Protein 5ZWF (pdb70)

GO terms:
  GO:0004879 nuclear receptor activity (F, IDA)
  GO:0005499 vitamin D binding (F, IDA)
  GO:0048471 perinuclear region of cytoplasm (C, IDA)
  GO:0000791 euchromatin (C, IDA)
  GO:0000792 heterochromatin (C, IDA)
  GO:0001651 dense fibrillar component (C, IDA)
  GO:0005901 caveola (C, IDA)
  GO:0016363 nuclear matrix (C, IDA)
  GO:0030315 T-tubule (C, IDA)
  GO:0043565 sequence-specific DNA binding (F, IDA)
  GO:1904044 response to aldosterone (P, IEP)
  GO:1904646 cellular response to amyloid-beta (P, IEP)
  GO:0032355 response to estradiol (P, IEP)
  GO:0051592 response to calcium ion (P, IEP)
  GO:0051924 regulation of calcium ion transport (P, IDA)
  GO:0097190 apoptotic signaling pathway (P, IDA)
  GO:0007507 heart development (P, IEP)
  GO:0071305 cellular response to vitamin D (P, IEP)
  GO:1902098 calcitriol binding (F, IDA)
  GO:0003700 DNA-binding transcription factor activity (F, TAS)

Radius of gyration: 17.73 Å; Cα contacts (8 Å, |Δi|>4): 278; chains: 2; bounding box: 49×42×41 Å

Secondary structure (DSSP, 8-state):
---HHHHHHHHHHHHHHHHH--TT-GGGGSSPPP---TTHHHHHHHHHHHHHHHHHHHHHSTTTTTS-HHHHHHHHHHHHHHHHHHHHTTTEETTTTEEE-SSSTTEE-HHHHHHTT--HHHHHHHHHHHHHHHHH---HHHHHHHHHHHHS-TTSTT-S-HHHHHHHHHHHHHHHHHHHHHH--TTTTTTHHHHHHHHHHHHHHHHHHHHHHHHHHHHSHHHHHHS-HHHHHHH--/---HHHHHHH-

Sequence (248 aa):
KLSEEQQHIIAILLDAHHKTYDPTYADFRDFRPPVRLSMLPHLADLVSYSIQKVIGFAKMIPGFRDLTSDDQIVLLKSSAIEVIMLRSNQSFTMDDMSWDCGSQDYKYDVTDVSKAGHTLELIEPLIKFQVGLKKLNLHEEEHVLLMAICIVSPDRPGVQDAKLVEAIQDRLSNTLQTYIRCRHPPPGSHQLYAKMIQKLADLRSLNEEHSKQYRSLSFQPENSMKLTPLVLEVFGNKNHPMLMNLLK

Foldseek 3Di:
DQDPVLVVQLVLLLVQCVVLDDLLCPCLVVFDFQPVCSLQLSVLRVLLSQLVSLLSSQVSHPLSVVDDPQQLLLLSLLQSVLLCLLVQLVQADPVQLWRHRPDPSPIGDPVSVVNSVDDCVLVVLSSVLSVLSVVLVDDVSLSSLLSNLLSLALPGPPHDCSVSSVVSNVSSLVSNVVCLVVPNDPPSSPCSSVSSVVSSVSSSVSSVSVLVSCCVLVVDVVSVVSHDPSSCVSNND/DPDVVVVVVVD

CATH classification: 1.10.565.10

B-factor: mean 36.06, std 7.67, range [17.3, 70.67]

Structure (mmCIF, N/CA/C/O backbone):
data_5ZWF
#
_entry.id   5ZWF
#
_cell.length_a   153.560
_cell.length_b   41.730
_cell.length_c   42.020
_cell.angle_alpha   90.00
_cell.angle_beta   96.22
_cell.angle_gamma   90.00
#
_symmetry.space_group_name_H-M   'C 1 2 1'
#
loop_
_entity.id
_entity.type
_entity.pdbx_description
1 polymer 'Vitamin D3 receptor'
2 polymer '13-meric peptide from DRIP205 NR2 BOX peptide'
3 non-pol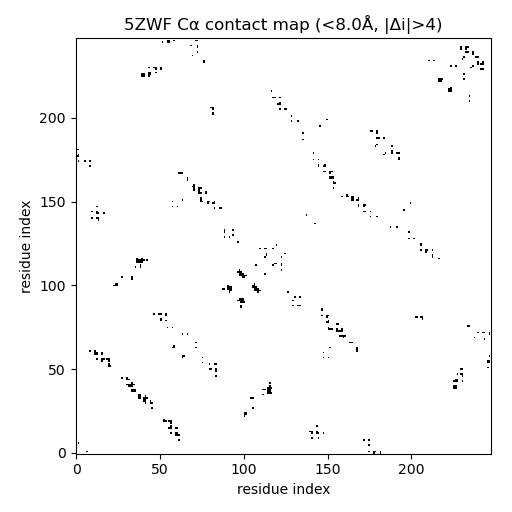ymer (E,7R)-7-[(1R,3aS,4E,7aR)-7a-methyl-4-[2-[(3R,5R)-4-methylidene-3,5-bis(oxidanyl)cyclohexylidene]ethylidene]-2,3,3a,5,6,7-hexahydro-1H-inden-1-yl]oct-2-en-4-one
4 water water
#
loop_
_atom_site.group_PDB
_atom_site.id
_atom_site.type_symbol
_atom_site.label_atom_id
_atom_site.label_alt_id
_atom_site.label_comp_id
_atom_site.label_asym_id
_atom_site.label_entity_id
_atom_site.label_seq_id
_atom_site.pdbx_PDB_ins_code
_atom_site.Cartn_x
_atom_site.Cartn_y
_atom_site.Cartn_z
_atom_site.occupancy
_atom_site.B_iso_or_equiv
_atom_site.auth_seq_id
_atom_site.auth_comp_id
_atom_site.auth_asym_id
_atom_site.auth_atom_id
_atom_site.pdbx_PDB_model_num
ATOM 1 N N . LYS A 1 18 ? 43.515 -1.785 3.472 1.00 46.68 123 LYS A N 1
ATOM 2 C CA . LYS A 1 18 ? 42.721 -0.755 2.725 1.00 43.73 123 LYS A CA 1
ATOM 3 C C . LYS A 1 18 ? 41.253 -1.181 2.634 1.00 41.16 123 LYS A C 1
ATOM 4 O O . LYS A 1 18 ? 40.918 -2.377 2.637 1.00 41.73 123 LYS A O 1
ATOM 6 N N . LEU A 1 19 ? 40.378 -0.189 2.520 1.00 38.86 124 LEU A N 1
ATOM 7 C CA . LEU A 1 19 ? 38.940 -0.422 2.423 1.00 42.42 124 LEU A CA 1
ATOM 8 C C . LEU A 1 19 ? 38.540 -0.859 0.996 1.00 42.57 124 LEU A C 1
ATOM 9 O O . LEU A 1 19 ? 38.595 -0.076 0.030 1.00 36.59 124 LEU A O 1
ATOM 14 N N . SER A 1 20 ? 38.079 -2.103 0.873 1.00 43.50 125 SER A N 1
ATOM 15 C CA . SER A 1 20 ? 37.675 -2.639 -0.419 1.00 38.50 125 SER A CA 1
ATOM 16 C C . SER A 1 20 ? 36.422 -1.914 -0.914 1.00 41.77 125 SER A C 1
ATOM 17 O O . SER A 1 20 ? 35.687 -1.332 -0.126 1.00 39.61 125 SER A O 1
ATOM 20 N N . GLU A 1 21 ? 36.198 -1.937 -2.220 1.00 40.20 126 GLU A N 1
ATOM 21 C CA . GLU A 1 21 ? 35.060 -1.247 -2.812 1.00 38.37 126 GLU A CA 1
ATOM 22 C C . GLU A 1 21 ? 33.756 -1.808 -2.269 1.00 36.55 126 GLU A C 1
ATOM 23 O O . GLU A 1 21 ? 32.815 -1.072 -2.023 1.00 34.93 126 GLU A O 1
ATOM 25 N N . GLU A 1 22 ? 33.708 -3.118 -2.072 1.00 37.70 127 GLU A N 1
ATOM 26 C CA . GLU A 1 22 ? 32.539 -3.751 -1.501 1.00 37.84 127 GLU A CA 1
ATOM 27 C C . GLU A 1 22 ? 32.304 -3.201 -0.104 1.00 38.48 127 GLU A C 1
ATOM 28 O O . GLU A 1 22 ? 31.176 -2.906 0.267 1.00 38.52 127 GLU A O 1
ATOM 34 N N . GLN A 1 23 ? 33.383 -3.037 0.657 1.00 36.14 128 GLN A N 1
ATOM 35 C CA . GLN A 1 23 ? 33.282 -2.500 2.013 1.00 35.77 128 GLN A CA 1
ATOM 36 C C . GLN A 1 23 ? 32.732 -1.081 2.010 1.00 36.94 128 GLN A C 1
ATOM 37 O O . GLN A 1 23 ? 31.887 -0.731 2.829 1.00 39.57 128 GLN A O 1
ATOM 43 N N . GLN A 1 24 ? 33.215 -0.271 1.081 1.00 35.94 129 GLN A N 1
ATOM 44 C CA . GLN A 1 24 ? 32.724 1.093 0.918 1.00 37.09 129 GLN A CA 1
ATOM 45 C C . GLN A 1 24 ? 31.263 1.069 0.490 1.00 36.96 129 GLN A C 1
ATOM 46 O O . GLN A 1 24 ? 30.474 1.920 0.898 1.00 39.16 129 GLN A O 1
ATOM 52 N N . HIS A 1 25 ? 30.923 0.097 -0.352 1.00 35.37 130 HIS A N 1
ATOM 53 C CA . HIS A 1 25 ? 29.581 -0.073 -0.849 1.00 37.18 130 HIS A CA 1
ATOM 54 C C . HIS A 1 25 ? 28.651 -0.316 0.320 1.00 34.34 130 HIS A C 1
ATOM 55 O O . HIS A 1 25 ? 27.605 0.349 0.434 1.00 35.18 130 HIS A O 1
ATOM 62 N N . ILE A 1 26 ? 29.051 -1.271 1.176 1.00 32.73 131 ILE A N 1
ATOM 63 C CA . ILE A 1 26 ? 28.314 -1.627 2.401 1.00 31.48 131 ILE A CA 1
ATOM 64 C C . ILE A 1 26 ? 28.036 -0.393 3.263 1.00 31.28 131 ILE A C 1
ATOM 65 O O . ILE A 1 26 ? 26.920 -0.133 3.677 1.00 32.89 131 ILE A O 1
ATOM 70 N N . ILE A 1 27 ? 29.058 0.380 3.528 1.00 33.44 132 ILE A N 1
ATOM 71 C CA . ILE A 1 27 ? 28.944 1.615 4.358 1.00 33.05 132 ILE A CA 1
ATOM 72 C C . ILE A 1 27 ? 27.954 2.625 3.780 1.00 32.26 132 ILE A C 1
ATOM 73 O O . ILE A 1 27 ? 27.105 3.201 4.484 1.00 31.01 132 ILE A O 1
ATOM 78 N N . ALA A 1 28 ? 28.059 2.841 2.485 1.00 32.26 133 ALA A N 1
ATOM 79 C CA . ALA A 1 28 ? 27.129 3.739 1.783 1.00 31.06 133 ALA A CA 1
ATOM 80 C C . ALA A 1 28 ? 25.657 3.314 1.908 1.00 31.06 133 ALA A C 1
ATOM 81 O O . ALA A 1 28 ? 24.747 4.147 2.076 1.00 28.00 133 ALA A O 1
ATOM 83 N N . ILE A 1 29 ? 25.442 2.003 1.778 1.00 29.78 134 ILE A N 1
ATOM 84 C CA . ILE A 1 29 ? 24.110 1.431 1.936 1.00 30.61 134 ILE A CA 1
ATOM 85 C C . ILE A 1 29 ? 23.596 1.626 3.331 1.00 28.60 134 ILE A C 1
ATOM 86 O O . ILE A 1 29 ? 22.462 2.060 3.481 1.00 26.94 134 ILE A O 1
ATOM 91 N N . LEU A 1 30 ? 24.415 1.304 4.338 1.00 29.47 135 LEU A N 1
ATOM 92 C CA . LEU A 1 30 ? 24.030 1.439 5.744 1.00 28.35 135 LEU A CA 1
ATOM 93 C C . LEU A 1 30 ? 23.690 2.881 6.112 1.00 28.99 135 LEU A C 1
ATOM 94 O O . LEU A 1 30 ? 22.727 3.137 6.840 1.00 29.46 135 LEU A O 1
ATOM 99 N N . LEU A 1 31 ? 24.446 3.836 5.588 1.00 27.97 136 LEU A N 1
ATOM 100 C CA . LEU A 1 31 ? 24.168 5.247 5.836 1.00 29.94 136 LEU A CA 1
ATOM 101 C C . LEU A 1 31 ? 22.814 5.681 5.262 1.00 29.48 136 LEU A C 1
ATOM 102 O O . LEU A 1 31 ? 22.015 6.358 5.932 1.00 29.58 136 LEU A O 1
ATOM 107 N N . ASP A 1 32 ? 22.563 5.313 4.017 1.00 30.59 137 ASP A N 1
ATOM 108 C CA . ASP A 1 32 ? 21.318 5.663 3.353 1.00 32.10 137 ASP A CA 1
ATOM 109 C C . ASP A 1 32 ? 20.129 5.010 4.073 1.00 30.97 137 ASP A C 1
ATOM 110 O O . ASP A 1 32 ? 19.088 5.624 4.245 1.00 31.54 137 ASP A O 1
ATOM 115 N N . ALA A 1 33 ? 20.303 3.760 4.492 1.00 32.49 138 ALA A N 1
ATOM 116 C CA . ALA A 1 33 ? 19.242 3.023 5.158 1.00 30.92 138 ALA A CA 1
ATOM 117 C C . ALA A 1 33 ? 18.867 3.686 6.475 1.00 31.10 138 ALA A C 1
ATOM 118 O O . ALA A 1 33 ? 17.693 3.770 6.817 1.00 28.13 138 ALA A O 1
ATOM 120 N N . HIS A 1 34 ? 19.875 4.146 7.223 1.00 28.62 139 HIS A N 1
ATOM 121 C CA . HIS A 1 34 ? 19.638 4.885 8.453 1.00 29.05 139 HIS A CA 1
ATOM 122 C C . HIS A 1 34 ? 18.935 6.211 8.178 1.00 29.84 139 HIS A C 1
ATOM 123 O O . HIS A 1 34 ? 18.051 6.629 8.918 1.00 26.87 139 HIS A O 1
ATOM 130 N N . HIS A 1 35 ? 19.344 6.876 7.113 1.00 30.33 140 HIS A N 1
ATOM 131 C CA . HIS A 1 35 ? 18.757 8.149 6.735 1.00 33.95 140 HIS A CA 1
ATOM 132 C C . HIS A 1 35 ? 17.274 8.001 6.405 1.00 31.15 140 HIS A C 1
ATOM 133 O O . HIS A 1 35 ? 16.467 8.822 6.791 1.00 29.52 140 HIS A O 1
ATOM 140 N N . LYS A 1 36 ? 16.946 6.928 5.700 1.00 35.00 141 LYS A N 1
ATOM 141 C CA . LYS A 1 36 ? 15.559 6.618 5.386 1.00 34.21 141 LYS A CA 1
ATOM 142 C C . LYS A 1 36 ? 14.741 6.327 6.647 1.00 33.76 141 LYS A C 1
ATOM 143 O O . LYS A 1 36 ? 13.605 6.744 6.755 1.00 32.68 141 LYS A O 1
ATOM 149 N N . THR A 1 37 ? 15.336 5.588 7.582 1.00 33.02 142 THR A N 1
ATOM 150 C CA . THR A 1 37 ? 14.636 5.139 8.786 1.00 32.66 142 THR A CA 1
ATOM 151 C C . THR A 1 37 ? 14.768 6.012 10.051 1.00 29.38 142 THR A C 1
ATOM 152 O O . THR A 1 37 ? 14.096 5.749 11.047 1.00 28.13 142 THR A O 1
ATOM 156 N N . TYR A 1 38 ? 15.602 7.035 10.014 1.00 28.47 143 TYR A N 1
ATOM 157 C CA . TYR A 1 38 ? 15.717 7.947 11.139 1.00 31.56 143 TYR A CA 1
ATOM 158 C C . TYR A 1 38 ? 15.444 9.360 10.673 1.00 32.15 143 TYR A C 1
ATOM 159 O O . TYR A 1 38 ? 16.176 9.909 9.857 1.00 29.78 143 TYR A O 1
ATOM 168 N N . ASP A 1 39 ? 14.395 9.943 11.248 1.00 32.32 144 ASP A N 1
ATOM 169 C CA . ASP A 1 39 ? 13.986 11.315 10.953 1.00 32.75 144 ASP A CA 1
ATOM 170 C C . ASP A 1 39 ? 14.404 12.210 12.093 1.00 34.01 144 ASP A C 1
ATOM 171 O O . ASP A 1 39 ? 13.752 12.220 13.166 1.00 33.64 144 ASP A O 1
ATOM 176 N N . PRO A 1 40 ? 15.491 12.986 11.890 1.00 37.57 145 PRO A N 1
ATOM 177 C CA . PRO A 1 40 ? 16.029 13.909 12.923 1.00 36.45 145 PRO A CA 1
ATOM 178 C C . PRO A 1 40 ? 15.050 15.067 13.247 1.00 36.83 145 PRO A C 1
ATOM 179 O O . PRO A 1 40 ? 15.179 15.686 14.255 1.00 35.06 145 PRO A O 1
ATOM 183 N N . THR A 1 41 ? 14.050 15.317 12.415 1.00 36.55 146 THR A N 1
ATOM 184 C CA . THR A 1 41 ? 12.962 16.279 12.763 1.00 36.18 146 THR A CA 1
ATOM 185 C C . THR A 1 41 ? 11.976 15.754 13.798 1.00 37.79 146 THR A C 1
ATOM 186 O O . THR A 1 41 ? 11.281 16.543 14.439 1.00 36.68 146 THR A O 1
ATOM 190 N N . TYR A 1 42 ? 11.855 14.426 13.909 1.00 35.08 147 TYR A N 1
ATOM 191 C CA . TYR A 1 42 ? 10.953 13.821 14.882 1.00 32.20 147 TYR A CA 1
ATOM 192 C C . TYR A 1 42 ? 9.523 14.319 14.691 1.00 33.08 147 TYR A C 1
ATOM 193 O O . TYR A 1 42 ? 8.781 14.493 15.659 1.00 33.45 147 TYR A O 1
ATOM 202 N N . ALA A 1 43 ? 9.142 14.546 13.446 1.00 31.55 148 ALA A N 1
ATOM 203 C CA . ALA A 1 43 ? 7.799 15.058 13.109 1.00 31.61 148 ALA A CA 1
ATOM 204 C C . ALA A 1 43 ? 6.669 14.018 13.395 1.00 32.23 148 ALA A C 1
ATOM 205 O O . ALA A 1 43 ? 5.561 14.407 13.787 1.00 31.06 148 ALA A O 1
ATOM 207 N N . ASP A 1 44 ? 6.983 12.718 13.287 1.00 30.37 149 ASP A N 1
ATOM 208 C CA . ASP A 1 44 ? 5.965 11.658 13.562 1.00 29.81 149 ASP A CA 1
ATOM 209 C C . ASP A 1 44 ? 5.545 11.553 14.993 1.00 29.62 149 ASP A C 1
ATOM 210 O O . ASP A 1 44 ? 4.550 10.893 15.252 1.00 30.47 149 ASP A O 1
ATOM 215 N N . PHE A 1 45 ? 6.278 12.170 15.920 1.00 29.64 150 PHE A N 1
ATOM 216 C CA . PHE A 1 45 ? 5.996 12.094 17.371 1.00 30.61 150 PHE A CA 1
ATOM 217 C C . PHE A 1 45 ? 4.664 12.725 17.768 1.00 32.37 150 PHE A C 1
ATOM 218 O O . PHE A 1 45 ? 4.125 12.460 18.840 1.00 34.24 150 PHE A O 1
ATOM 226 N N . ARG A 1 46 ? 4.150 13.576 16.888 1.00 35.03 151 ARG A N 1
ATOM 227 C CA . ARG A 1 46 ? 2.856 14.208 17.092 1.00 38.59 151 ARG A CA 1
ATOM 228 C C . ARG A 1 46 ? 1.734 13.163 17.128 1.00 40.59 151 ARG A C 1
ATOM 229 O O . ARG A 1 46 ? 0.786 13.272 17.886 1.00 44.09 151 ARG A O 1
ATOM 231 N N . ASP A 1 47 ? 1.870 12.162 16.274 1.00 39.41 152 ASP A N 1
ATOM 232 C CA . ASP A 1 47 ? 0.886 11.090 16.127 1.00 39.49 152 ASP A CA 1
ATOM 233 C C . ASP A 1 47 ? 0.711 10.230 17.384 1.00 33.39 15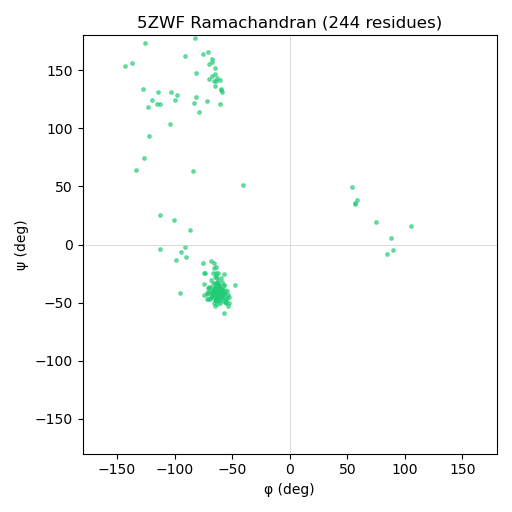2 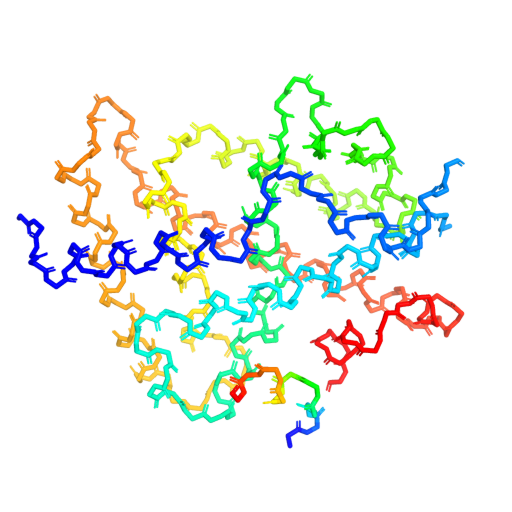ASP A C 1
ATOM 234 O O . ASP A 1 47 ? -0.351 9.668 17.594 1.00 34.92 152 ASP A O 1
ATOM 239 N N . PHE A 1 48 ? 1.745 10.112 18.195 1.00 30.80 153 PHE A N 1
ATOM 240 C CA . PHE A 1 48 ? 1.701 9.258 19.388 1.00 31.82 153 PHE A CA 1
ATOM 241 C C . PHE A 1 48 ? 0.724 9.824 20.416 1.00 31.38 153 PHE A C 1
ATOM 242 O O . PHE A 1 48 ? 0.391 10.996 20.383 1.00 33.80 153 PHE A O 1
ATOM 250 N N . ARG A 1 49 ? 0.276 8.978 21.323 1.00 29.69 154 ARG A N 1
ATOM 251 C CA . ARG A 1 49 ? -0.565 9.438 22.414 1.00 30.17 154 ARG A CA 1
ATOM 252 C C . ARG A 1 49 ? 0.244 10.455 23.195 1.00 30.66 154 ARG A C 1
ATOM 253 O O . ARG A 1 49 ? 1.445 10.308 23.336 1.00 29.22 154 ARG A O 1
ATOM 261 N N . PRO A 1 50 ? -0.398 11.514 23.666 1.00 32.32 155 PRO A N 1
ATOM 262 C CA . PRO A 1 50 ? 0.335 12.637 24.271 1.00 30.83 155 PRO A CA 1
ATOM 263 C C . PRO A 1 50 ? 1.057 12.269 25.562 1.00 33.36 155 PRO A C 1
ATOM 264 O O . PRO A 1 50 ? 0.517 11.508 26.367 1.00 31.27 155 PRO A O 1
ATOM 268 N N . PRO A 1 51 ? 2.266 12.801 25.764 1.00 31.63 156 PRO A N 1
ATOM 269 C CA . PRO A 1 51 ? 2.973 12.574 27.020 1.00 34.87 156 PRO A CA 1
ATOM 270 C C . PRO A 1 51 ? 2.207 13.228 28.162 1.00 36.33 156 PRO A C 1
ATOM 271 O O . PRO A 1 51 ? 1.744 14.356 28.017 1.00 38.59 156 PRO A O 1
ATOM 275 N N . VAL A 1 52 ? 2.084 12.533 29.277 1.00 38.57 157 VAL A N 1
ATOM 276 C CA . VAL A 1 52 ? 1.453 13.102 30.458 1.00 43.18 157 VAL A CA 1
ATOM 277 C C . VAL A 1 52 ? 2.450 13.116 31.610 1.00 51.71 157 VAL A C 1
ATOM 278 O O . VAL A 1 52 ? 3.002 12.086 31.995 1.00 53.31 157 VAL A O 1
ATOM 282 N N . ARG A 1 53 ? 2.662 14.298 32.173 1.00 54.08 158 ARG A N 1
ATOM 283 C CA . ARG A 1 53 ? 3.523 14.445 33.342 1.00 50.90 158 ARG A CA 1
ATOM 284 C C . ARG A 1 53 ? 2.771 15.078 34.506 1.00 56.52 158 ARG A C 1
ATOM 285 O O . ARG A 1 53 ? 2.348 14.396 35.442 1.00 62.54 158 ARG A O 1
ATOM 293 N N . LEU A 1 68 ? 1.837 5.477 35.978 1.00 4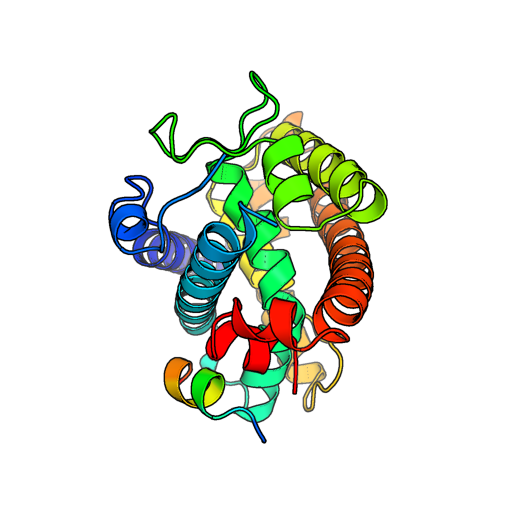1.03 220 LEU A N 1
ATOM 294 C CA . LEU A 1 68 ? 2.372 5.191 34.658 1.00 37.91 220 LEU A CA 1
ATOM 295 C C . LEU A 1 68 ? 1.850 6.170 33.594 1.00 35.43 220 LEU A C 1
ATOM 296 O O . LEU A 1 68 ? 1.362 5.775 32.562 1.00 34.28 220 LEU A O 1
ATOM 301 N N . SER A 1 69 ? 1.969 7.457 33.889 1.00 34.48 221 SER A N 1
ATOM 302 C CA . SER A 1 69 ? 1.518 8.489 32.993 1.00 36.36 221 SER A CA 1
ATOM 303 C C . SER A 1 69 ? 2.254 8.471 31.659 1.00 35.98 221 SER A C 1
ATOM 304 O O . SER A 1 69 ? 1.657 8.669 30.601 1.00 32.78 221 SER A O 1
ATOM 307 N N . MET A 1 70 ? 3.563 8.236 31.717 1.00 33.51 222 MET A N 1
ATOM 308 C CA . MET A 1 70 ? 4.404 8.213 30.521 1.00 31.84 222 MET A CA 1
ATOM 309 C C . MET A 1 70 ? 4.272 6.971 29.644 1.00 30.31 222 MET A C 1
ATOM 310 O O . MET A 1 70 ? 4.737 6.969 28.508 1.00 32.82 222 MET A O 1
ATOM 315 N N . LEU A 1 71 ? 3.692 5.904 30.155 1.00 30.62 223 LEU A N 1
ATOM 316 C CA . LEU A 1 71 ? 3.713 4.619 29.451 1.00 31.80 223 LEU A CA 1
ATOM 317 C C . LEU A 1 71 ? 3.027 4.663 28.087 1.00 32.24 223 LEU A C 1
ATOM 318 O O . LEU A 1 71 ? 3.551 4.108 27.125 1.00 30.66 223 LEU A O 1
ATOM 323 N N . PRO A 1 72 ? 1.870 5.325 27.987 1.00 33.31 224 PRO A N 1
ATOM 324 C CA . PRO A 1 72 ? 1.207 5.394 26.702 1.00 32.71 224 PRO A CA 1
ATOM 325 C C . PRO A 1 72 ? 2.040 6.094 25.631 1.00 31.62 224 PRO A C 1
ATOM 326 O O . PRO A 1 72 ? 2.147 5.594 24.522 1.00 31.41 224 PRO A O 1
ATOM 330 N N . HIS A 1 73 ? 2.660 7.218 25.971 1.00 30.24 225 HIS A N 1
ATOM 331 C CA . HIS A 1 73 ? 3.523 7.913 25.027 1.00 30.30 225 HIS A CA 1
ATOM 332 C C . HIS A 1 73 ? 4.800 7.139 24.682 1.00 28.23 225 HIS A C 1
ATOM 333 O O . HIS A 1 73 ? 5.169 7.039 23.522 1.00 27.23 225 HIS A O 1
ATOM 340 N N . LEU A 1 74 ? 5.448 6.581 25.697 1.00 28.42 226 LEU A N 1
ATOM 341 C CA . LEU A 1 74 ? 6.682 5.800 25.493 1.00 29.04 226 LEU A CA 1
ATOM 342 C C . LEU A 1 74 ? 6.440 4.479 24.794 1.00 26.97 226 LEU A C 1
ATOM 343 O O . LEU A 1 74 ? 7.228 4.053 23.978 1.00 24.19 226 LEU A O 1
ATOM 348 N N . ALA A 1 75 ? 5.326 3.836 25.099 1.00 28.22 227 ALA A N 1
ATOM 349 C CA . ALA A 1 75 ? 4.956 2.591 24.404 1.00 27.66 227 ALA A CA 1
ATOM 350 C C . ALA A 1 75 ? 4.833 2.910 22.912 1.00 29.25 227 ALA A C 1
ATOM 351 O O . ALA A 1 75 ? 5.260 2.159 22.071 1.00 31.69 227 ALA A O 1
ATOM 353 N N . ASP A 1 76 ? 4.254 4.060 22.605 1.00 31.38 228 ASP A N 1
ATOM 354 C CA . ASP A 1 76 ? 4.085 4.490 21.215 1.00 29.13 228 ASP A CA 1
ATOM 355 C C . ASP A 1 76 ? 5.459 4.793 20.556 1.00 29.47 228 ASP A C 1
ATOM 356 O O . ASP A 1 76 ? 5.733 4.383 19.403 1.00 32.48 228 ASP A O 1
ATOM 361 N N . LEU A 1 77 ? 6.315 5.481 21.279 1.00 28.11 229 LEU A N 1
ATOM 362 C CA . LEU A 1 77 ? 7.631 5.793 20.761 1.00 29.85 229 LEU A CA 1
ATOM 363 C C . LEU A 1 77 ? 8.403 4.499 20.491 1.00 27.25 229 LEU A C 1
ATOM 364 O O . LEU A 1 77 ? 9.036 4.361 19.452 1.00 28.46 229 LEU A O 1
ATOM 369 N N . VAL A 1 78 ? 8.335 3.559 21.424 1.00 26.59 230 VAL A N 1
ATOM 370 C CA . VAL A 1 78 ? 9.013 2.288 21.244 1.00 28.55 230 VAL A CA 1
ATOM 371 C C . VAL A 1 78 ? 8.463 1.519 20.036 1.00 28.08 230 VAL A C 1
ATOM 372 O O . VAL A 1 78 ? 9.219 0.970 19.248 1.00 28.39 230 VAL A O 1
ATOM 376 N N . SER A 1 79 ? 7.143 1.503 19.899 1.00 30.16 231 SER A N 1
ATOM 377 C CA . SER A 1 79 ? 6.506 0.795 18.787 1.00 30.99 231 SER A CA 1
ATOM 378 C C . SER A 1 79 ? 6.876 1.399 17.434 1.00 30.77 231 SER A C 1
ATOM 379 O O . SER A 1 79 ? 7.138 0.678 16.478 1.00 31.93 231 SER A O 1
ATOM 382 N N . TYR A 1 80 ? 6.899 2.729 17.373 1.00 29.88 232 TYR A N 1
ATOM 383 C CA . TYR A 1 80 ? 7.271 3.435 16.162 1.00 27.58 232 TYR A CA 1
ATOM 384 C C . TYR A 1 80 ? 8.706 3.092 15.814 1.00 27.85 232 TYR A C 1
ATOM 385 O O . TYR A 1 80 ? 9.044 2.843 14.673 1.00 24.43 232 TYR A O 1
ATOM 394 N N . SER A 1 81 ? 9.541 3.070 16.844 1.00 27.37 233 SER A N 1
ATOM 395 C CA . SER A 1 81 ? 10.938 2.753 16.706 1.00 28.69 233 SER A CA 1
ATOM 396 C C . SER A 1 81 ? 11.158 1.325 16.226 1.00 26.50 233 SER A C 1
ATOM 397 O O . SER A 1 81 ? 12.041 1.075 15.418 1.00 23.38 233 SER A O 1
ATOM 400 N N . ILE A 1 82 ? 10.341 0.394 16.707 1.00 26.62 234 ILE A N 1
ATOM 401 C CA . ILE A 1 82 ? 10.470 -0.975 16.230 1.00 26.73 234 ILE A CA 1
ATOM 402 C C . ILE A 1 82 ? 10.251 -1.011 14.716 1.00 27.13 234 ILE A C 1
ATOM 403 O O . ILE A 1 82 ? 10.964 -1.702 14.000 1.00 25.95 234 ILE A O 1
ATOM 408 N N . GLN A 1 83 ? 9.283 -0.243 14.240 1.00 25.51 235 GLN A N 1
ATOM 409 C CA . GLN A 1 83 ? 8.981 -0.189 12.814 1.00 26.72 235 GLN A CA 1
ATOM 410 C C . GLN A 1 83 ? 10.164 0.310 12.004 1.00 26.07 235 GLN A C 1
ATOM 411 O O . GLN A 1 83 ? 10.449 -0.217 10.941 1.00 27.87 235 GLN A O 1
ATOM 417 N N . LYS A 1 84 ? 10.852 1.330 12.508 1.00 25.55 236 LYS A N 1
ATOM 418 C CA . LYS A 1 84 ? 12.023 1.879 11.852 1.00 25.89 236 LYS A CA 1
ATOM 419 C C . LYS A 1 84 ? 13.224 0.955 11.885 1.00 25.49 236 LYS A C 1
ATOM 420 O O . LYS A 1 84 ? 13.999 0.885 10.927 1.00 28.83 236 LYS A O 1
ATOM 426 N N . VAL A 1 85 ? 13.402 0.254 12.993 1.00 24.73 237 VAL A N 1
ATOM 427 C CA . VAL A 1 85 ? 14.500 -0.703 13.131 1.00 26.09 237 VAL A CA 1
ATOM 428 C C . VAL A 1 85 ? 14.358 -1.839 12.114 1.00 26.88 237 VAL A C 1
ATOM 429 O O . VAL A 1 85 ? 15.321 -2.242 11.482 1.00 26.11 237 VAL A O 1
ATOM 433 N N . ILE A 1 86 ? 13.133 -2.325 11.950 1.00 28.63 238 ILE A N 1
ATOM 434 C CA . ILE A 1 86 ? 12.798 -3.315 10.899 1.00 28.17 238 ILE A CA 1
ATOM 435 C C . ILE A 1 86 ? 13.174 -2.775 9.505 1.00 28.21 238 ILE A C 1
ATOM 436 O O . ILE A 1 86 ? 13.845 -3.435 8.743 1.00 28.47 238 ILE A O 1
ATOM 441 N N . GLY A 1 87 ? 12.769 -1.542 9.216 1.00 28.73 239 GLY A N 1
ATOM 442 C CA . GLY A 1 87 ? 13.084 -0.943 7.928 1.00 30.65 239 GLY A CA 1
ATOM 443 C C . GLY A 1 87 ? 14.598 -0.852 7.633 1.00 30.08 239 GLY A C 1
ATOM 444 O O . GLY A 1 87 ? 15.073 -1.163 6.521 1.00 29.45 239 GLY A O 1
ATOM 445 N N . PHE A 1 88 ? 15.350 -0.476 8.649 1.00 29.72 240 PHE A N 1
ATOM 446 C CA . PHE A 1 88 ? 16.834 -0.480 8.571 1.00 28.71 240 PHE A CA 1
ATOM 447 C C . PHE A 1 88 ? 17.342 -1.898 8.356 1.00 27.63 240 PHE A C 1
ATOM 448 O O . PHE A 1 88 ? 18.198 -2.136 7.522 1.00 26.97 240 PHE A O 1
ATOM 456 N N . ALA A 1 89 ? 16.789 -2.843 9.103 1.00 30.12 241 ALA A N 1
ATOM 457 C CA . ALA A 1 89 ? 17.284 -4.227 9.089 1.00 30.75 241 ALA A CA 1
ATOM 458 C C . ALA A 1 89 ? 17.165 -4.853 7.678 1.00 32.91 241 ALA A C 1
ATOM 459 O O . ALA A 1 89 ? 18.043 -5.598 7.251 1.00 30.18 241 ALA A O 1
ATOM 461 N N . LYS A 1 90 ? 16.089 -4.530 6.970 1.00 32.30 242 LYS A N 1
ATOM 462 C CA . LYS A 1 90 ? 15.886 -5.050 5.619 1.00 34.30 242 LYS A CA 1
ATOM 463 C C . LYS A 1 90 ? 16.997 -4.558 4.714 1.00 33.48 242 LYS A C 1
ATOM 464 O O . LYS A 1 90 ? 17.504 -5.303 3.875 1.00 40.01 242 LYS A O 1
ATOM 470 N N . MET A 1 91 ? 17.374 -3.301 4.894 1.00 34.30 243 MET A N 1
ATOM 471 C CA . MET A 1 91 ? 18.464 -2.686 4.134 1.00 36.91 243 MET A CA 1
ATOM 472 C C . MET A 1 91 ? 19.846 -3.343 4.276 1.00 34.65 243 MET A C 1
ATOM 473 O O . MET A 1 91 ? 20.660 -3.241 3.391 1.00 37.88 243 MET A O 1
ATOM 478 N N . ILE A 1 92 ? 20.125 -3.960 5.407 1.00 34.34 244 ILE A N 1
A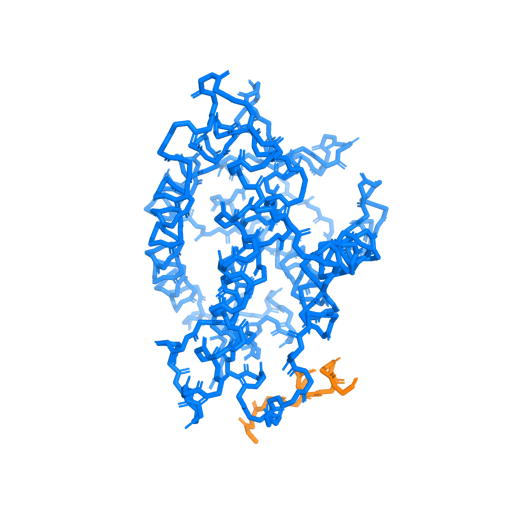TOM 479 C CA . ILE A 1 92 ? 21.461 -4.491 5.693 1.00 32.82 244 ILE A CA 1
ATOM 480 C C . ILE A 1 92 ? 21.884 -5.528 4.651 1.00 33.50 244 ILE A C 1
ATOM 481 O O . ILE A 1 92 ? 21.125 -6.440 4.331 1.00 33.45 244 ILE A O 1
ATOM 486 N N . PRO A 1 93 ? 23.112 -5.418 4.150 1.00 35.09 245 PRO A N 1
ATOM 487 C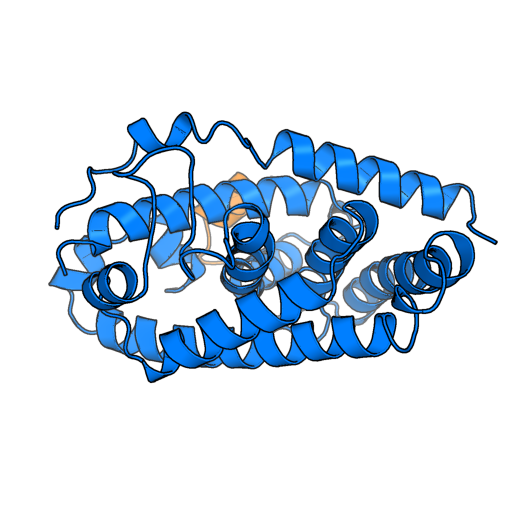 CA . PRO A 1 93 ? 23.564 -6.369 3.158 1.00 35.13 245 PRO A CA 1
ATOM 488 C C . PRO A 1 93 ? 23.540 -7.788 3.693 1.00 38.45 245 PRO A C 1
ATOM 489 O O . PRO A 1 93 ? 24.008 -8.040 4.803 1.00 39.92 245 PRO A O 1
ATOM 493 N N . GLY A 1 94 ? 22.984 -8.703 2.907 1.00 37.67 246 GLY A N 1
ATOM 494 C CA . GLY A 1 94 ? 22.940 -10.115 3.237 1.00 37.55 246 GLY A CA 1
ATOM 495 C C . GLY A 1 94 ? 21.776 -10.492 4.126 1.00 39.98 246 GLY A C 1
ATOM 496 O O . GLY A 1 94 ? 21.509 -11.673 4.345 1.00 38.73 246 GLY A O 1
ATOM 497 N N . PHE A 1 95 ? 21.054 -9.495 4.621 1.00 37.57 247 PHE A N 1
ATOM 498 C CA . PHE A 1 95 ? 19.932 -9.750 5.517 1.00 36.19 247 PHE A CA 1
ATOM 499 C C . PHE A 1 95 ? 18.825 -10.517 4.796 1.00 39.56 247 PHE A C 1
ATOM 500 O O . PHE A 1 95 ? 18.174 -11.373 5.378 1.00 41.75 247 PHE A O 1
ATOM 508 N N . ARG A 1 96 ? 18.631 -10.192 3.529 1.00 38.38 248 ARG A N 1
ATOM 509 C CA . ARG A 1 96 ? 17.585 -10.796 2.723 1.00 41.45 248 ARG A CA 1
ATOM 510 C C . ARG A 1 96 ? 17.778 -12.308 2.602 1.00 41.63 248 ARG A C 1
ATOM 511 O O . ARG A 1 96 ? 16.817 -13.065 2.556 1.00 42.50 248 ARG A O 1
ATOM 519 N N . ASP A 1 97 ? 19.031 -12.722 2.530 1.00 38.89 249 ASP A N 1
ATOM 520 C CA . ASP A 1 97 ? 19.400 -14.104 2.262 1.00 40.71 249 ASP A CA 1
ATOM 521 C C . ASP A 1 97 ? 18.926 -15.011 3.367 1.00 40.21 249 ASP A C 1
ATOM 522 O O . ASP A 1 97 ? 18.735 -16.207 3.162 1.00 41.65 249 ASP A O 1
ATOM 527 N N . LEU A 1 98 ? 18.735 -14.447 4.550 1.00 39.60 250 LEU A N 1
ATOM 528 C CA . LEU A 1 98 ? 18.218 -15.181 5.698 1.00 37.66 250 LEU A CA 1
ATOM 529 C C . LEU A 1 98 ? 16.768 -15.603 5.483 1.00 39.08 250 LEU A C 1
ATOM 530 O O . LEU A 1 98 ? 15.976 -14.852 4.901 1.00 38.24 250 LEU A O 1
ATOM 535 N N . THR A 1 99 ? 16.423 -16.773 6.006 1.00 37.27 251 THR A N 1
ATOM 536 C CA . THR A 1 99 ? 15.056 -17.296 5.973 1.00 36.42 251 THR A CA 1
ATOM 537 C C . THR A 1 99 ? 14.140 -16.490 6.888 1.00 38.00 251 THR A C 1
ATOM 538 O O . THR A 1 99 ? 14.591 -15.899 7.877 1.00 41.28 251 THR A O 1
ATOM 542 N N . SER A 1 100 ? 12.849 -16.503 6.605 1.00 32.61 252 SER A N 1
ATOM 543 C CA . SER A 1 100 ? 11.919 -15.587 7.229 1.00 32.38 252 SER A CA 1
ATOM 544 C C . SER A 1 100 ? 11.972 -15.794 8.744 1.00 35.02 252 SER A C 1
ATOM 545 O O . SER A 1 100 ? 11.889 -14.824 9.501 1.00 32.80 252 SER A O 1
ATOM 548 N N . ASP A 1 101 ? 12.113 -17.046 9.179 1.00 32.48 253 ASP A N 1
ATOM 549 C CA . ASP A 1 101 ? 12.155 -17.357 10.591 1.00 35.04 253 ASP A CA 1
ATOM 550 C C . ASP A 1 101 ? 13.373 -16.745 11.318 1.00 36.22 253 ASP A C 1
ATOM 551 O O . ASP A 1 101 ? 13.256 -16.296 12.464 1.00 32.51 253 ASP A O 1
ATOM 556 N N . ASP A 1 102 ? 14.526 -16.766 10.643 1.00 33.00 254 ASP A N 1
ATOM 557 C CA . ASP A 1 102 ? 15.794 -16.249 11.199 1.00 34.55 254 ASP A CA 1
ATOM 558 C C . ASP A 1 102 ? 15.739 -14.726 11.274 1.00 33.27 254 ASP A C 1
ATOM 559 O O . ASP A 1 102 ? 16.160 -14.141 12.241 1.00 36.07 254 ASP A O 1
ATOM 564 N N . GLN A 1 103 ? 15.195 -14.101 10.251 1.00 33.70 255 GLN A N 1
ATOM 565 C CA . GLN A 1 103 ? 14.937 -12.640 10.265 1.00 32.75 255 GLN A CA 1
ATOM 566 C C . GLN A 1 103 ? 14.048 -12.178 11.446 1.00 32.44 255 GLN A C 1
ATOM 567 O O . GLN A 1 103 ? 14.327 -11.186 12.122 1.00 30.09 255 GLN A O 1
ATOM 573 N N . ILE A 1 104 ? 12.972 -12.921 11.664 1.00 29.19 256 ILE A N 1
ATOM 574 C CA . ILE A 1 104 ? 12.044 -12.674 12.748 1.00 30.23 256 ILE A CA 1
ATOM 575 C C . ILE A 1 104 ? 12.682 -12.847 14.153 1.00 29.80 256 ILE A C 1
ATOM 576 O O . ILE A 1 104 ? 12.487 -12.003 15.018 1.00 30.59 256 ILE A O 1
ATOM 581 N N . VAL A 1 105 ? 13.424 -13.922 14.366 1.00 30.80 257 VAL A N 1
ATOM 582 C CA . VAL A 1 105 ? 14.095 -14.095 15.633 1.00 29.40 257 VAL A CA 1
ATOM 583 C C . VAL A 1 105 ? 15.135 -12.986 15.857 1.00 28.08 257 VAL A C 1
ATOM 584 O O . VAL A 1 105 ? 15.264 -12.472 16.964 1.00 30.05 257 VAL A O 1
ATOM 588 N N . LEU A 1 106 ? 15.863 -12.618 14.822 1.00 27.12 258 LEU A N 1
ATOM 589 C CA . LEU A 1 106 ? 16.891 -11.587 14.958 1.00 29.45 258 LEU A CA 1
ATOM 590 C C . LEU A 1 106 ? 16.307 -10.229 15.342 1.00 27.88 258 LEU A C 1
ATOM 591 O O . LEU A 1 106 ? 16.827 -9.557 16.218 1.00 28.38 258 LEU A O 1
ATOM 596 N N . LEU A 1 107 ? 15.221 -9.849 14.692 1.00 29.22 259 LEU A N 1
ATOM 597 C CA . LEU A 1 107 ? 14.532 -8.604 15.031 1.00 32.04 259 LEU A CA 1
ATOM 598 C C . LEU A 1 107 ? 13.934 -8.633 16.434 1.00 30.95 259 LEU A C 1
ATOM 599 O O . LEU A 1 107 ? 13.997 -7.648 17.161 1.00 26.90 259 LEU A O 1
ATOM 604 N N . LYS A 1 108 ? 13.319 -9.754 16.780 1.00 33.09 260 LYS A N 1
ATOM 605 C CA . LYS A 1 108 ? 12.619 -9.846 18.051 1.00 34.36 260 LYS A CA 1
ATOM 606 C C . LYS A 1 108 ? 13.570 -9.677 19.235 1.00 31.14 260 LYS A C 1
ATOM 607 O O . LYS A 1 108 ? 13.276 -8.953 20.167 1.00 30.69 260 LYS A O 1
ATOM 613 N N . SER A 1 109 ? 14.700 -10.375 19.182 1.00 31.89 261 SER A N 1
ATOM 614 C CA . SER A 1 109 ? 15.738 -10.240 20.200 1.00 32.57 261 SER A CA 1
ATOM 615 C C . SER A 1 109 ? 16.465 -8.890 20.209 1.00 28.69 261 SER A C 1
ATOM 616 O O . SER A 1 109 ? 16.754 -8.340 21.265 1.00 30.57 261 SER A O 1
ATOM 619 N N . SER A 1 110 ? 16.770 -8.379 19.030 1.00 27.30 262 SER A N 1
ATOM 620 C CA . SER A 1 110 ? 17.610 -7.189 18.906 1.00 28.33 262 SER A CA 1
ATOM 621 C C . SER A 1 110 ? 16.895 -5.849 18.900 1.00 27.55 262 SER A C 1
ATOM 622 O O . SER A 1 110 ? 17.544 -4.812 19.023 1.00 28.47 262 SER A O 1
ATOM 625 N N . ALA A 1 111 ? 15.571 -5.859 18.781 1.00 25.58 263 ALA A N 1
ATOM 626 C CA . ALA A 1 111 ? 14.847 -4.629 18.551 1.00 26.42 263 ALA A CA 1
ATOM 627 C C . ALA A 1 111 ? 15.049 -3.600 19.669 1.00 26.92 263 ALA A C 1
ATOM 628 O O . ALA A 1 111 ? 15.260 -2.428 19.405 1.00 27.67 263 ALA A O 1
ATOM 630 N N . ILE A 1 112 ? 14.984 -4.054 20.912 1.00 27.80 264 ILE A N 1
ATOM 631 C CA . ILE A 1 112 ? 15.160 -3.159 22.045 1.00 29.10 264 ILE A CA 1
ATOM 632 C C . ILE A 1 112 ? 16.577 -2.574 22.106 1.00 29.37 264 ILE A C 1
ATOM 633 O O . ILE A 1 112 ? 16.762 -1.400 22.416 1.00 28.75 264 ILE A O 1
ATOM 638 N N . GLU A 1 113 ? 17.565 -3.405 21.797 1.00 28.76 265 GLU A N 1
ATOM 639 C CA . GLU A 1 113 ? 18.964 -2.986 21.822 1.00 28.03 265 GLU A CA 1
ATOM 640 C C . GLU A 1 113 ? 19.236 -1.922 20.767 1.00 27.72 265 GLU A C 1
ATOM 641 O O . GLU A 1 113 ? 19.933 -0.950 21.018 1.00 27.26 265 GLU A O 1
ATOM 647 N N . VAL A 1 114 ? 18.675 -2.122 19.579 1.00 29.73 266 VAL A N 1
ATOM 648 C CA . VAL A 1 114 ? 18.839 -1.175 18.496 1.00 28.05 266 VAL A CA 1
ATOM 649 C C . VAL A 1 114 ? 18.197 0.149 18.863 1.00 26.69 266 VAL A C 1
ATOM 650 O O . VAL A 1 114 ? 18.728 1.210 18.546 1.00 24.91 266 VAL A O 1
ATOM 654 N N . ILE A 1 115 ? 17.042 0.091 19.516 1.00 25.30 267 ILE A N 1
ATOM 655 C CA . ILE A 1 115 ? 16.369 1.297 19.926 1.00 26.78 267 ILE A CA 1
ATOM 656 C C . ILE A 1 115 ? 17.226 2.069 20.945 1.00 28.06 267 ILE A C 1
ATOM 657 O O . ILE A 1 115 ? 17.325 3.287 20.891 1.00 25.55 267 ILE A O 1
ATOM 662 N N . MET A 1 116 ? 17.849 1.349 21.866 1.00 27.31 268 MET A N 1
ATOM 663 C CA . MET A 1 116 ? 18.761 1.985 22.805 1.00 29.41 268 MET A CA 1
ATOM 664 C C . MET A 1 116 ? 19.959 2.589 22.086 1.00 28.19 268 MET A C 1
ATOM 665 O O . MET A 1 116 ? 20.368 3.697 22.388 1.00 30.26 268 MET A O 1
ATOM 670 N N . LEU A 1 117 ? 20.507 1.855 21.133 1.00 31.07 269 LEU A N 1
ATOM 671 C CA . LEU A 1 117 ? 21.644 2.311 20.338 1.00 30.19 269 LEU A CA 1
ATOM 672 C C . LEU A 1 117 ? 21.318 3.507 19.444 1.00 29.93 269 LEU A C 1
ATOM 673 O O . LEU A 1 117 ? 22.052 4.493 19.418 1.00 26.35 269 LEU A O 1
ATOM 678 N N . ARG A 1 118 ? 20.234 3.389 18.686 1.00 28.86 270 ARG A N 1
ATOM 679 C CA . ARG A 1 118 ? 19.786 4.458 17.813 1.00 28.91 270 ARG A CA 1
ATOM 680 C C . ARG A 1 118 ? 19.370 5.696 18.594 1.00 27.71 270 ARG A C 1
ATOM 681 O O . ARG A 1 118 ? 19.565 6.821 18.143 1.00 28.17 270 ARG A O 1
ATOM 689 N N . SER A 1 119 ? 18.775 5.472 19.761 1.00 27.97 271 SER A N 1
ATOM 690 C CA . SER A 1 119 ? 18.234 6.543 20.576 1.00 29.53 271 SER A CA 1
ATOM 691 C C . SER A 1 119 ? 19.289 7.586 20.933 1.00 31.83 271 SER A C 1
ATOM 692 O O . SER A 1 119 ? 18.980 8.736 21.205 1.00 35.06 271 SER A O 1
ATOM 695 N N . ASN A 1 120 ? 20.541 7.160 20.938 1.00 33.21 272 ASN A N 1
ATOM 696 C CA . ASN A 1 120 ? 21.636 8.028 21.362 1.00 35.02 272 ASN A CA 1
ATOM 697 C C . ASN A 1 120 ? 21.752 9.311 20.529 1.00 35.81 272 ASN A C 1
ATOM 698 O O . ASN A 1 120 ? 21.982 10.377 21.080 1.00 37.07 272 ASN A O 1
ATOM 703 N N . GLN A 1 121 ? 21.403 9.252 19.254 1.00 32.45 273 GLN A N 1
ATOM 704 C CA . GLN A 1 121 ? 21.509 10.454 18.441 1.00 30.23 273 GLN A CA 1
ATOM 705 C C . GLN A 1 121 ? 20.686 11.547 19.115 1.00 30.22 273 GLN A C 1
ATOM 706 O O . GLN A 1 121 ? 21.078 12.698 19.156 1.00 30.26 273 GLN A O 1
ATOM 712 N N . SER A 1 122 ? 19.542 11.164 19.648 1.00 31.78 274 SER A N 1
ATOM 713 C CA . SER A 1 122 ? 18.712 12.051 20.459 1.00 32.99 274 SER A CA 1
ATOM 714 C C . SER A 1 122 ? 19.387 12.483 21.779 1.00 31.24 274 SER A C 1
ATOM 715 O O . SER A 1 122 ? 19.242 13.632 22.208 1.00 31.87 274 SER A O 1
ATOM 718 N N . PHE A 1 123 ? 20.106 11.560 22.389 1.00 28.40 275 PHE A N 1
ATOM 719 C CA . PHE A 1 123 ? 20.606 11.719 23.749 1.00 29.95 275 PHE A CA 1
ATOM 720 C C . PHE A 1 123 ? 21.613 12.869 23.904 1.00 32.83 275 PHE A C 1
ATOM 721 O O . PHE A 1 123 ? 22.446 13.095 23.038 1.00 34.98 275 PHE A O 1
ATOM 729 N N . THR A 1 124 ? 21.500 13.584 25.014 1.00 32.97 276 THR A N 1
ATOM 730 C CA . THR A 1 124 ? 22.377 14.703 25.290 1.00 36.97 276 THR A CA 1
ATOM 731 C C . THR A 1 124 ? 23.063 14.625 26.656 1.00 37.96 276 THR A C 1
ATOM 732 O O . THR A 1 124 ? 22.440 14.351 27.673 1.00 34.04 276 THR A O 1
ATOM 736 N N . MET A 1 125 ? 24.366 14.881 26.650 1.00 39.13 277 MET A N 1
ATOM 737 C CA . MET A 1 125 ? 25.165 14.967 27.862 1.00 40.66 277 MET A CA 1
ATOM 738 C C . MET A 1 125 ? 24.759 16.131 28.759 1.00 45.59 277 MET A C 1
ATOM 739 O O . MET A 1 125 ? 24.806 16.011 29.984 1.00 38.12 277 MET A O 1
ATOM 744 N N . ASP A 1 126 ? 24.319 17.238 28.161 1.00 45.39 278 ASP A N 1
ATOM 745 C CA . ASP A 1 126 ? 24.046 18.441 28.939 1.00 45.34 278 ASP A CA 1
ATOM 746 C C . ASP A 1 126 ? 22.950 18.242 29.980 1.00 46.23 278 ASP A C 1
ATOM 747 O O . ASP A 1 126 ? 23.118 18.650 31.128 1.00 42.88 278 ASP A O 1
ATOM 752 N N . ASP A 1 127 ? 21.842 17.619 29.586 1.00 48.40 279 ASP A N 1
ATOM 753 C CA . ASP A 1 127 ? 20.709 17.383 30.482 1.00 46.44 279 ASP A CA 1
ATOM 754 C C . ASP A 1 127 ? 20.735 15.974 31.040 1.00 42.79 279 ASP A C 1
ATOM 755 O O . ASP A 1 127 ? 19.989 15.645 31.959 1.00 42.73 279 ASP A O 1
ATOM 760 N N . MET A 1 128 ? 21.560 15.130 30.455 1.00 41.12 280 MET A N 1
ATOM 761 C CA . MET A 1 128 ? 21.462 13.695 30.685 1.00 40.17 280 MET A CA 1
ATOM 762 C C . MET A 1 128 ? 20.049 13.238 30.281 1.00 37.75 280 MET A C 1
ATOM 763 O O . MET A 1 128 ? 19.442 12.390 30.939 1.00 32.54 280 MET A O 1
ATOM 768 N N . SER A 1 129 ? 19.524 13.821 29.204 1.00 35.36 281 SER A N 1
ATOM 769 C CA . SER A 1 129 ? 18.194 13.462 28.739 1.00 36.64 281 SER A CA 1
ATOM 770 C C . SER A 1 129 ? 18.150 13.303 27.217 1.00 37.01 281 SER A C 1
ATOM 771 O O . SER A 1 129 ? 18.970 13.868 26.501 1.00 34.77 281 SER A O 1
ATOM 774 N N . TRP A 1 130 ? 17.176 12.531 26.739 1.00 34.28 282 TRP A N 1
ATOM 775 C CA . TRP A 1 130 ? 16.994 12.319 25.295 1.00 32.42 282 TRP A CA 1
ATOM 776 C C . TRP A 1 130 ? 16.206 13.479 24.784 1.00 33.28 282 TRP A C 1
ATOM 777 O O . TRP A 1 130 ? 15.126 13.740 25.277 1.00 36.78 282 TRP A O 1
ATOM 788 N N . ASP A 1 131 ? 16.753 14.204 23.821 1.00 33.68 283 ASP A N 1
ATOM 789 C CA . ASP A 1 131 ? 16.124 15.435 23.343 1.00 35.07 283 ASP A CA 1
ATOM 790 C C . ASP A 1 131 ? 15.686 15.340 21.894 1.00 34.67 283 ASP A C 1
ATOM 791 O O . ASP A 1 131 ? 16.494 15.127 20.986 1.00 33.26 283 ASP A O 1
ATOM 796 N N . CYS A 1 132 ? 14.381 15.528 21.690 1.00 37.81 284 CYS A N 1
ATOM 797 C CA . CYS A 1 132 ? 13.749 15.295 20.392 1.00 39.47 284 CYS A CA 1
ATOM 798 C C . CYS A 1 132 ? 13.230 16.573 19.729 1.00 41.31 284 CYS A C 1
ATOM 799 O O . CYS A 1 132 ? 12.325 16.545 18.891 1.00 38.38 284 CYS A O 1
ATOM 802 N N . GLY A 1 133 ? 13.841 17.704 20.098 1.00 44.35 285 GLY A N 1
ATOM 803 C CA . GLY A 1 133 ? 13.555 18.981 19.476 1.00 47.59 285 GLY A CA 1
ATOM 804 C C . GLY A 1 133 ? 12.440 19.767 20.140 1.00 47.14 285 GLY A C 1
ATOM 805 O O . GLY A 1 133 ? 12.187 20.915 19.766 1.00 54.35 285 GLY A O 1
ATOM 806 N N . SER A 1 134 ? 11.784 19.180 21.135 1.00 43.65 286 SER A N 1
ATOM 807 C CA . SER A 1 134 ? 10.803 19.898 21.908 1.00 44.69 286 SER A CA 1
ATOM 808 C C . SER A 1 134 ? 10.854 19.497 23.367 1.00 44.42 286 SER A C 1
ATOM 809 O O . SER A 1 134 ? 11.265 18.402 23.702 1.00 44.40 286 SER A O 1
ATOM 812 N N . GLN A 1 135 ? 10.430 20.415 24.236 1.00 43.56 287 GLN A N 1
ATOM 813 C CA . GLN A 1 135 ? 10.338 20.154 25.684 1.00 43.67 287 GLN A CA 1
ATOM 814 C C . GLN A 1 135 ? 9.408 18.972 25.954 1.00 41.48 287 GLN A C 1
ATOM 815 O O . GLN A 1 135 ? 9.757 18.069 26.726 1.00 40.38 287 GLN A O 1
ATOM 821 N N . ASP A 1 136 ? 8.281 18.931 25.245 1.00 38.07 288 ASP A N 1
ATOM 822 C CA . ASP A 1 136 ? 7.312 17.855 25.397 1.00 35.92 288 ASP A CA 1
ATOM 823 C C . ASP A 1 136 ? 7.969 16.521 25.053 1.00 33.60 288 ASP A C 1
ATOM 824 O O . ASP A 1 136 ? 7.699 15.512 25.692 1.00 33.36 288 ASP A O 1
ATOM 829 N N . TYR A 1 137 ? 8.832 16.537 24.040 1.00 36.50 289 TYR A N 1
ATOM 830 C CA . TYR A 1 137 ? 9.487 15.328 23.537 1.00 36.73 289 TYR A CA 1
ATOM 831 C C . TYR A 1 137 ? 10.928 15.154 24.028 1.00 37.78 289 TYR A C 1
ATOM 832 O O . TYR A 1 137 ? 11.726 14.447 23.411 1.00 35.60 289 TYR A O 1
ATOM 841 N N . LYS A 1 138 ? 11.262 15.818 25.128 1.00 37.82 290 LYS A N 1
ATOM 842 C CA . LYS A 1 138 ? 12.555 15.617 25.770 1.00 40.21 290 LYS A CA 1
ATOM 843 C C . LYS A 1 138 ? 12.357 14.666 26.950 1.00 37.71 290 LYS A C 1
ATOM 844 O O . LYS A 1 138 ? 11.537 14.927 27.821 1.00 41.30 290 LYS A O 1
ATOM 850 N N . TYR A 1 139 ? 13.099 13.567 26.978 1.00 35.76 291 TYR A N 1
ATOM 851 C CA . TYR A 1 139 ? 12.869 12.518 27.971 1.00 34.51 291 TYR A CA 1
ATOM 852 C C . TYR A 1 139 ? 14.017 12.320 28.966 1.00 33.62 291 TYR A C 1
ATOM 853 O O . TYR A 1 139 ? 15.175 12.196 28.585 1.00 34.27 291 TYR A O 1
ATOM 862 N N . ASP A 1 140 ? 13.649 12.279 30.239 1.00 35.00 292 ASP A N 1
ATOM 863 C CA . ASP A 1 140 ? 14.599 12.243 31.362 1.00 38.39 292 ASP A CA 1
ATOM 864 C C . ASP A 1 140 ? 14.276 11.049 32.258 1.00 34.67 292 ASP A C 1
ATOM 8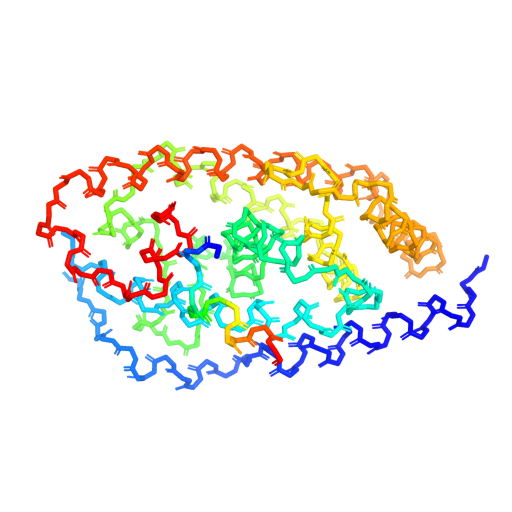65 O O . ASP A 1 140 ? 13.289 10.353 32.040 1.00 35.20 292 ASP A O 1
ATOM 870 N N . VAL A 1 141 ? 15.126 10.798 33.236 1.00 32.19 293 VAL A N 1
ATOM 871 C CA . VAL A 1 141 ? 15.032 9.583 34.037 1.00 35.08 293 VAL A CA 1
ATOM 872 C C . VAL A 1 141 ? 13.667 9.446 34.721 1.00 35.69 293 VAL A C 1
ATOM 873 O O . VAL A 1 141 ? 13.098 8.358 34.772 1.00 36.24 293 VAL A O 1
ATOM 877 N N . THR A 1 142 ? 13.154 10.544 35.247 1.00 37.26 294 THR A N 1
ATOM 878 C CA . THR A 1 142 ? 11.815 10.512 35.909 1.00 36.99 294 THR A CA 1
ATOM 879 C C . THR A 1 142 ? 10.687 10.137 34.938 1.00 35.76 294 THR A C 1
ATOM 880 O O . THR A 1 142 ? 9.738 9.522 35.332 1.00 33.55 294 THR A O 1
ATOM 884 N N . ASP A 1 143 ? 10.829 10.540 33.676 1.00 35.50 295 ASP A N 1
ATOM 885 C CA . ASP A 1 143 ? 9.899 10.142 32.607 1.00 37.28 295 ASP A CA 1
ATOM 886 C C . ASP A 1 143 ? 9.908 8.653 32.363 1.00 34.30 295 ASP A C 1
ATOM 887 O O . ASP A 1 143 ? 8.858 8.039 32.246 1.00 32.56 295 ASP A O 1
ATOM 892 N N . VAL A 1 144 ? 11.098 8.077 32.320 1.00 34.15 296 VAL A N 1
ATOM 893 C CA . VAL A 1 144 ? 11.251 6.638 32.075 1.00 33.72 296 VAL A CA 1
ATOM 894 C C . VAL A 1 144 ? 10.635 5.868 33.233 1.00 32.61 296 VAL A C 1
ATOM 895 O O . VAL A 1 144 ? 9.905 4.912 33.064 1.00 31.40 296 VAL A O 1
ATOM 899 N N . SER A 1 145 ? 10.924 6.378 34.426 1.00 34.23 297 SER A N 1
ATOM 900 C CA . SER A 1 145 ? 10.411 5.863 35.699 1.00 34.31 297 SER A CA 1
ATOM 901 C C . SER A 1 145 ? 8.859 5.861 35.723 1.00 35.90 297 SER A C 1
ATOM 902 O O . SER A 1 145 ? 8.211 4.905 36.181 1.00 34.79 297 SER A O 1
ATOM 905 N N . LYS A 1 146 ? 8.296 6.939 35.175 1.00 37.95 298 LYS A N 1
ATOM 906 C CA . LYS A 1 146 ? 6.858 7.095 35.015 1.00 39.75 298 LYS A CA 1
ATOM 907 C C . LYS A 1 146 ? 6.353 6.021 34.034 1.00 40.90 298 LYS A C 1
ATOM 908 O O . LYS A 1 146 ? 5.221 5.601 34.083 1.00 44.25 298 LYS A O 1
ATOM 914 N N . ALA A 1 147 ? 7.209 5.596 33.127 1.00 41.49 299 ALA A N 1
ATOM 915 C CA . ALA A 1 147 ? 6.858 4.524 32.216 1.00 41.53 299 ALA A CA 1
ATOM 916 C C . ALA A 1 147 ? 6.677 3.246 33.018 1.00 41.76 299 ALA A C 1
ATOM 917 O O . ALA A 1 147 ? 6.077 2.295 32.551 1.00 43.41 299 ALA A O 1
ATOM 919 N N . GLY A 1 148 ? 7.241 3.219 34.218 1.00 44.85 300 GLY A N 1
ATOM 920 C CA . GLY A 1 148 ? 7.225 2.013 35.057 1.00 43.59 300 GLY A CA 1
ATOM 921 C C . GLY A 1 148 ? 8.570 1.265 35.124 1.00 43.76 300 GLY A C 1
ATOM 922 O O . GLY A 1 148 ? 8.626 0.067 35.443 1.00 42.64 300 GLY A O 1
ATOM 923 N N . HIS A 1 149 ? 9.640 1.937 34.720 1.00 42.17 301 HIS A N 1
ATOM 924 C CA . HIS A 1 149 ? 10.966 1.340 34.783 1.00 42.11 301 HIS A CA 1
ATOM 925 C C . HIS A 1 149 ? 11.757 1.755 35.996 1.00 41.56 301 HIS A C 1
ATOM 926 O O . HIS A 1 149 ? 11.931 2.926 36.257 1.00 44.04 301 HIS A O 1
ATOM 933 N N . THR A 1 150 ? 12.270 0.762 36.701 1.00 42.53 302 THR A N 1
ATOM 934 C CA . THR A 1 150 ? 13.125 0.948 37.900 1.00 38.05 302 THR A CA 1
ATOM 935 C C . THR A 1 150 ? 14.555 1.393 37.537 1.00 39.15 302 THR A C 1
ATOM 936 O O . THR A 1 150 ? 14.987 1.319 36.388 1.00 41.57 302 THR A O 1
ATOM 940 N N . LEU A 1 151 ? 15.256 1.894 38.533 1.00 37.69 303 LEU A N 1
ATOM 941 C CA . LEU A 1 151 ? 16.597 2.400 38.351 1.00 35.11 303 LEU A CA 1
ATOM 942 C C . LEU A 1 151 ? 17.473 1.256 37.897 1.00 32.37 303 LEU A C 1
ATOM 943 O O . LEU A 1 151 ? 18.489 1.463 37.254 1.00 36.21 303 LEU A O 1
ATOM 948 N N . GLU A 1 152 ? 17.071 0.040 38.227 1.00 32.09 304 GLU A N 1
ATOM 949 C CA . GLU A 1 152 ? 17.875 -1.108 37.882 1.00 35.64 304 GLU A CA 1
ATOM 950 C C . GLU A 1 152 ? 18.075 -1.181 36.375 1.00 35.65 304 GLU A C 1
ATOM 951 O O . GLU A 1 152 ? 19.175 -1.438 35.909 1.00 38.22 304 GLU A O 1
ATOM 957 N N . LEU A 1 153 ? 17.005 -0.984 35.605 1.00 37.38 305 LEU A N 1
ATOM 958 C CA . LEU A 1 153 ? 17.152 -0.759 34.169 1.00 34.83 305 LEU A CA 1
ATOM 959 C C . LEU A 1 153 ? 17.729 0.602 33.802 1.00 35.55 305 LEU A C 1
ATOM 960 O O . LEU A 1 153 ? 18.630 0.702 32.971 1.00 38.48 305 LEU A O 1
ATOM 965 N N . ILE A 1 154 ? 17.204 1.650 34.422 1.00 30.96 306 ILE A N 1
ATOM 966 C CA . ILE A 1 154 ? 17.505 3.010 34.011 1.00 29.96 306 ILE A CA 1
ATOM 967 C C . ILE A 1 154 ? 18.943 3.470 34.216 1.00 30.84 306 ILE A C 1
ATOM 968 O O . ILE A 1 154 ? 19.518 4.138 33.362 1.00 27.80 306 ILE A O 1
ATOM 973 N N . GLU A 1 155 ? 19.494 3.126 35.375 1.00 32.38 307 GLU A N 1
ATOM 974 C CA . GLU A 1 155 ? 20.826 3.512 35.728 1.00 33.81 307 GLU A CA 1
ATOM 975 C C . GLU A 1 155 ? 21.855 2.909 34.769 1.00 31.12 307 GLU A C 1
ATOM 976 O O . GLU A 1 155 ? 22.722 3.629 34.284 1.00 26.35 307 GLU A O 1
ATOM 982 N N . PRO A 1 156 ? 21.734 1.595 34.452 1.00 29.14 308 PRO A N 1
ATOM 983 C CA . PRO A 1 156 ? 22.709 1.111 33.474 1.00 29.85 308 PRO A CA 1
ATOM 984 C C . PRO A 1 156 ? 22.504 1.730 32.089 1.00 27.20 308 PRO A C 1
ATOM 985 O O . PRO A 1 156 ? 23.443 1.921 31.340 1.00 27.37 308 PRO A O 1
ATOM 989 N N . LEU A 1 157 ? 21.249 1.991 31.756 1.00 25.92 309 LEU A N 1
ATOM 990 C CA . LEU A 1 157 ? 20.895 2.620 30.512 1.00 25.52 309 LEU A CA 1
ATOM 991 C C . LEU A 1 157 ? 21.580 3.986 30.297 1.00 26.92 309 LEU A C 1
ATOM 992 O O . LEU A 1 157 ? 22.148 4.252 29.238 1.00 23.84 309 LEU A O 1
ATOM 997 N N . ILE A 1 158 ? 21.494 4.843 31.309 1.00 29.03 310 ILE A N 1
ATOM 998 C CA . ILE A 1 158 ? 22.126 6.184 31.261 1.00 30.96 310 ILE A CA 1
ATOM 999 C C . ILE A 1 158 ? 23.678 6.093 31.186 1.00 29.52 310 ILE A C 1
ATOM 1000 O O . ILE A 1 158 ? 24.282 6.796 30.412 1.00 30.87 310 ILE A O 1
ATOM 1005 N N . LYS A 1 159 ? 24.291 5.221 31.976 1.00 32.08 311 LYS A N 1
ATOM 1006 C CA . LYS A 1 159 ? 25.750 4.965 31.872 1.00 32.62 311 LYS A CA 1
ATOM 1007 C C . LYS A 1 159 ? 26.127 4.496 30.492 1.00 29.47 311 LYS A C 1
ATOM 1008 O O . LYS A 1 159 ? 27.168 4.894 29.975 1.00 27.83 311 LYS A O 1
ATOM 1014 N N . PHE A 1 160 ? 25.298 3.610 29.915 1.00 30.66 312 PHE A N 1
ATOM 1015 C CA . PHE A 1 160 ? 25.527 3.123 28.555 1.00 29.11 312 PHE A CA 1
ATOM 1016 C C . PHE A 1 160 ? 25.483 4.246 27.562 1.00 28.32 312 PHE A C 1
ATOM 1017 O O . PHE A 1 160 ? 26.355 4.334 26.676 1.00 29.16 312 PHE A O 1
ATOM 1025 N N . GLN A 1 161 ? 24.472 5.125 27.693 1.00 27.71 313 GLN A N 1
ATOM 1026 C CA . GLN A 1 161 ? 24.337 6.296 26.795 1.00 27.72 313 GLN A CA 1
ATOM 1027 C C . GLN A 1 161 ? 25.592 7.198 26.921 1.00 28.31 313 GLN A C 1
ATOM 1028 O O . GLN A 1 161 ? 26.219 7.564 25.931 1.00 25.91 313 GLN A O 1
ATOM 1034 N N . VAL A 1 162 ? 25.960 7.497 28.158 1.00 28.70 314 VAL A N 1
ATOM 1035 C CA . VAL A 1 162 ? 27.173 8.271 28.444 1.00 30.68 314 VAL A CA 1
ATOM 1036 C C . VAL A 1 162 ? 28.471 7.684 27.831 1.00 28.50 314 VAL A C 1
ATOM 1037 O O . VAL A 1 162 ? 29.184 8.363 27.116 1.00 27.62 314 VAL A O 1
ATOM 1041 N N . GLY A 1 163 ? 28.698 6.394 28.052 1.00 29.66 315 GLY A N 1
ATOM 1042 C CA . GLY A 1 163 ? 29.853 5.722 27.479 1.00 28.51 315 GLY A CA 1
ATOM 1043 C C . GLY A 1 163 ? 29.840 5.720 25.958 1.00 30.01 315 GLY A C 1
ATOM 1044 O O . GLY A 1 163 ? 30.880 5.902 25.338 1.00 28.95 315 GLY A O 1
ATOM 1045 N N . LEU A 1 164 ? 28.673 5.501 25.358 1.00 31.75 316 LEU A N 1
ATOM 1046 C CA . LEU A 1 164 ? 28.537 5.522 23.905 1.00 32.58 316 LEU A CA 1
ATOM 1047 C C . LEU A 1 164 ? 28.851 6.894 23.313 1.00 32.82 316 LEU A C 1
ATOM 1048 O O . LEU A 1 164 ? 29.523 6.994 22.284 1.00 31.62 316 LEU A O 1
ATOM 1053 N N . LYS A 1 165 ? 28.364 7.942 23.968 1.00 33.37 317 LYS A N 1
ATOM 1054 C CA . LYS A 1 165 ? 28.587 9.325 23.535 1.00 35.46 317 LYS A CA 1
ATOM 1055 C C . LYS A 1 165 ? 30.070 9.665 23.572 1.00 37.04 317 LYS A C 1
ATOM 1056 O O . LYS A 1 165 ? 30.585 10.363 22.710 1.00 35.86 317 LYS A O 1
ATOM 1062 N N . LYS A 1 166 ? 30.739 9.153 24.595 1.00 38.68 318 LYS A N 1
ATOM 1063 C CA . LYS A 1 166 ? 32.160 9.384 24.779 1.00 39.01 318 LYS A CA 1
ATOM 1064 C C . LYS A 1 166 ? 32.978 8.786 23.637 1.00 38.14 318 LYS A C 1
ATOM 1065 O O . LYS A 1 166 ? 34.000 9.327 23.263 1.00 40.29 318 LYS A O 1
ATOM 1071 N N . LEU A 1 167 ? 32.531 7.666 23.096 1.00 35.58 319 LEU A N 1
ATOM 1072 C CA . LEU A 1 167 ? 33.181 7.076 21.931 1.00 34.47 319 LEU A CA 1
ATOM 1073 C C . LEU A 1 167 ? 33.211 8.075 20.770 1.00 33.40 319 LEU A C 1
ATOM 1074 O O . LEU A 1 167 ? 34.150 8.091 19.993 1.00 38.93 319 LEU A O 1
ATOM 1079 N N . ASN A 1 168 ? 32.186 8.887 20.643 1.00 35.98 320 ASN A N 1
ATOM 1080 C CA . ASN A 1 168 ? 32.107 9.884 19.582 1.00 36.51 320 ASN A CA 1
ATOM 1081 C C . ASN A 1 168 ? 32.285 9.291 18.192 1.00 34.51 320 ASN A C 1
ATOM 1082 O O . ASN A 1 168 ? 33.080 9.787 17.387 1.00 36.11 320 ASN A O 1
ATOM 1087 N N . LEU A 1 169 ? 31.527 8.228 17.937 1.00 32.63 321 LEU A N 1
ATOM 1088 C CA . LEU A 1 169 ? 31.649 7.464 16.697 1.00 32.00 321 LEU A CA 1
ATOM 1089 C C . LEU A 1 169 ? 31.270 8.257 15.452 1.00 31.56 321 LEU A C 1
ATOM 1090 O O . LEU A 1 169 ? 30.407 9.117 15.477 1.00 29.76 321 LEU A O 1
ATOM 1095 N N . HIS A 1 170 ? 31.950 7.951 14.359 1.00 31.37 322 HIS A N 1
ATOM 1096 C CA . HIS A 1 170 ? 31.568 8.439 13.039 1.00 31.44 322 HIS A CA 1
ATOM 1097 C C . HIS A 1 170 ? 30.195 7.857 12.730 1.00 31.29 322 HIS A C 1
ATOM 1098 O O . HIS A 1 170 ? 29.918 6.730 13.100 1.00 30.27 322 HIS A O 1
ATOM 1105 N N . GLU A 1 171 ? 29.338 8.607 12.069 1.00 29.83 323 GLU A N 1
ATOM 1106 C CA . GLU A 1 171 ? 28.077 8.035 11.641 1.00 31.93 323 GLU A CA 1
ATOM 1107 C C . GLU A 1 171 ? 28.252 6.653 10.941 1.00 31.78 323 GLU A C 1
ATOM 1108 O O . GLU A 1 171 ? 27.438 5.789 11.092 1.00 29.43 323 GLU A O 1
ATOM 1114 N N . GLU A 1 172 ? 29.348 6.471 10.199 1.00 29.54 324 GLU A N 1
ATOM 1115 C CA . GLU A 1 172 ? 29.654 5.216 9.549 1.00 28.33 324 GLU A CA 1
ATOM 1116 C C . GLU A 1 172 ? 29.792 4.040 10.555 1.00 27.14 324 GLU A C 1
ATOM 1117 O O . GLU A 1 172 ? 29.322 2.871 10.341 1.00 25.18 324 GLU A O 1
ATOM 1123 N N . GLU A 1 173 ? 30.482 4.338 11.656 1.00 25.88 325 GLU A N 1
ATOM 1124 C CA . GLU A 1 173 ? 30.616 3.416 12.772 1.00 25.44 325 GLU A CA 1
ATOM 1125 C C . GLU A 1 173 ? 29.282 3.133 13.487 1.00 24.69 325 GLU A C 1
ATOM 1126 O O . GLU A 1 173 ? 29.014 2.001 13.880 1.00 24.55 325 GLU A O 1
ATOM 1132 N N . HIS A 1 174 ? 28.484 4.174 13.668 1.00 25.35 326 HIS A N 1
ATOM 1133 C CA . HIS A 1 174 ? 27.200 4.062 14.368 1.00 27.47 326 HIS A CA 1
ATOM 1134 C C . HIS A 1 174 ? 26.225 3.129 13.647 1.00 27.54 326 HIS A C 1
ATOM 1135 O O . HIS A 1 174 ? 25.604 2.274 14.261 1.00 29.55 326 HIS A O 1
ATOM 1142 N N . VAL A 1 175 ? 26.141 3.294 12.330 1.00 28.58 327 VAL A N 1
ATOM 1143 C CA . VAL A 1 175 ? 25.281 2.485 11.487 1.00 28.42 327 VAL A CA 1
ATOM 1144 C C . VAL A 1 175 ? 25.813 1.037 11.352 1.00 29.58 327 VAL A C 1
ATOM 1145 O O . VAL A 1 175 ? 25.033 0.085 11.277 1.00 26.30 327 VAL A O 1
ATOM 1149 N N . LEU A 1 176 ? 27.133 0.888 11.283 1.00 27.80 328 LEU A N 1
ATOM 1150 C CA . LEU A 1 176 ? 27.722 -0.443 11.259 1.00 29.71 328 LEU A CA 1
ATOM 1151 C C . LEU A 1 176 ? 27.465 -1.218 12.544 1.00 27.89 328 LEU A C 1
ATOM 1152 O O . LEU A 1 176 ? 27.215 -2.414 12.516 1.00 28.53 328 LEU A O 1
ATOM 1157 N N . LEU A 1 177 ? 27.546 -0.520 13.669 1.00 29.32 329 LEU A N 1
ATOM 1158 C CA . LEU A 1 177 ? 27.313 -1.131 14.972 1.00 28.72 329 LEU A CA 1
ATOM 1159 C C . LEU A 1 177 ? 25.877 -1.654 15.130 1.00 26.40 329 LEU A C 1
ATOM 1160 O O . LEU A 1 177 ? 25.663 -2.719 15.669 1.00 24.91 329 LEU A O 1
ATOM 1165 N N . MET A 1 178 ? 24.917 -0.884 14.646 1.00 26.76 330 MET A N 1
ATOM 1166 C CA . MET A 1 178 ? 23.510 -1.298 14.664 1.00 28.12 330 MET A CA 1
ATOM 1167 C C . MET A 1 178 ? 23.302 -2.548 13.826 1.00 25.56 330 MET A C 1
ATOM 1168 O O . MET A 1 178 ? 22.589 -3.452 14.225 1.00 25.48 330 MET A O 1
ATOM 1173 N N . ALA A 1 179 ? 23.940 -2.576 12.663 1.00 27.53 331 ALA A N 1
ATOM 1174 C CA . ALA A 1 179 ? 23.868 -3.727 11.763 1.00 28.55 331 ALA A CA 1
ATOM 1175 C C . ALA A 1 179 ? 24.491 -4.986 12.362 1.00 27.76 331 ALA A C 1
ATOM 1176 O O . ALA A 1 179 ? 23.936 -6.074 12.238 1.00 26.21 331 ALA A O 1
ATOM 1178 N N . ILE A 1 180 ? 25.639 -4.828 13.020 1.00 29.08 332 ILE A N 1
ATOM 1179 C CA . ILE A 1 180 ? 26.310 -5.945 13.699 1.00 28.56 332 ILE A CA 1
ATOM 1180 C C . ILE A 1 180 ? 25.492 -6.471 14.902 1.00 28.90 332 ILE A C 1
ATOM 1181 O O . ILE A 1 180 ? 25.479 -7.673 15.167 1.00 26.79 332 ILE A O 1
ATOM 1186 N N . CYS A 1 181 ? 24.903 -5.544 15.647 1.00 29.10 333 CYS A N 1
ATOM 1187 C CA . CYS A 1 181 ? 24.007 -5.883 16.762 1.00 29.66 333 CYS A CA 1
ATOM 1188 C C . CYS A 1 181 ? 22.845 -6.845 16.310 1.00 30.83 333 CYS A C 1
ATOM 1189 O O . CYS A 1 181 ? 22.663 -7.953 16.852 1.00 26.97 333 CYS A O 1
ATOM 1192 N N . ILE A 1 182 ? 22.151 -6.411 15.261 1.00 32.32 334 ILE A N 1
ATOM 1193 C CA . ILE A 1 182 ? 21.031 -7.150 14.677 1.00 33.40 334 ILE A CA 1
ATOM 1194 C C . ILE A 1 182 ? 21.440 -8.591 14.240 1.00 31.66 334 ILE A C 1
ATOM 1195 O O . ILE A 1 182 ? 20.879 -9.573 14.681 1.00 32.66 334 ILE A O 1
ATOM 1200 N N . VAL A 1 183 ? 22.406 -8.686 13.363 1.00 31.68 335 VAL A N 1
ATOM 1201 C CA . VAL A 1 183 ? 22.820 -9.942 12.798 1.00 32.93 335 VAL A CA 1
ATOM 1202 C C . VAL A 1 183 ? 23.812 -10.674 13.707 1.00 32.02 335 VAL A C 1
ATOM 1203 O O . VAL A 1 183 ? 24.948 -10.906 13.333 1.00 36.24 335 VAL A O 1
ATOM 1207 N N . SER A 1 184 ? 23.387 -11.061 14.901 1.00 33.62 336 SER A N 1
ATOM 1208 C CA . SER A 1 184 ? 24.209 -11.812 15.863 1.00 34.05 336 SER A CA 1
ATOM 1209 C C . SER A 1 184 ? 23.822 -13.301 15.889 1.00 34.33 336 SER A C 1
ATOM 1210 O O . SER A 1 184 ? 22.657 -13.616 16.008 1.00 35.63 336 SER A O 1
ATOM 1213 N N . PRO A 1 185 ? 24.801 -14.221 15.798 1.00 36.00 337 PRO A N 1
ATOM 1214 C CA . PRO A 1 185 ? 24.497 -15.674 15.646 1.00 37.79 337 PRO A CA 1
ATOM 1215 C C . PRO A 1 185 ? 23.997 -16.358 16.926 1.00 36.56 337 PRO A C 1
ATOM 1216 O O . PRO A 1 185 ? 23.322 -17.370 16.863 1.00 36.23 337 PRO A O 1
ATOM 1220 N N . ASP A 1 186 ? 24.345 -15.792 18.077 1.00 34.42 338 ASP A N 1
ATOM 1221 C CA . ASP A 1 186 ? 23.973 -16.365 19.368 1.00 33.80 338 ASP A CA 1
ATOM 1222 C C . ASP A 1 186 ? 22.612 -15.913 19.854 1.00 32.47 338 ASP A C 1
ATOM 1223 O O . ASP A 1 186 ? 22.265 -16.129 21.038 1.00 33.62 338 ASP A O 1
ATOM 1228 N N . ARG A 1 187 ? 21.820 -15.287 18.992 1.00 31.39 339 ARG A N 1
ATOM 1229 C CA . ARG A 1 187 ? 20.488 -14.862 19.441 1.00 33.82 339 ARG A CA 1
ATOM 1230 C C . ARG A 1 187 ? 19.544 -16.087 19.667 1.00 36.27 339 ARG A C 1
ATOM 1231 O O . ARG A 1 187 ? 19.603 -17.055 18.937 1.00 32.32 339 ARG A O 1
ATOM 1239 N N . PRO A 1 188 ? 18.682 -16.035 20.719 1.00 39.14 340 PRO A N 1
ATOM 1240 C CA . PRO A 1 188 ? 17.771 -17.127 20.948 1.00 38.79 340 PRO A CA 1
ATOM 1241 C C . PRO A 1 188 ? 16.812 -17.397 19.752 1.00 38.99 340 PRO A C 1
ATOM 1242 O O . PRO A 1 188 ? 16.162 -16.474 19.147 1.00 40.95 340 PRO A O 1
ATOM 1246 N N . GLY A 1 189 ? 16.754 -18.673 19.399 1.00 36.04 341 GLY A N 1
ATOM 1247 C CA . GLY A 1 189 ? 15.952 -19.165 18.274 1.00 33.48 341 GLY A CA 1
ATOM 1248 C C . GLY A 1 189 ? 16.585 -19.180 16.902 1.00 31.66 341 GLY A C 1
ATOM 1249 O O . GLY A 1 189 ? 15.896 -19.511 15.947 1.00 29.04 341 GLY A O 1
ATOM 1250 N N . VAL A 1 190 ? 17.869 -18.855 16.765 1.00 32.33 342 VAL A N 1
ATOM 1251 C CA . VAL A 1 190 ? 18.445 -18.749 15.414 1.00 35.75 342 VAL A CA 1
ATOM 1252 C C . VAL A 1 190 ? 18.603 -20.127 14.765 1.00 37.67 342 VAL A C 1
ATOM 1253 O O . VAL A 1 190 ? 19.244 -21.005 15.322 1.00 41.43 342 VAL A O 1
ATOM 1257 N N . GLN A 1 191 ? 18.003 -20.298 13.600 1.00 39.02 343 GLN A N 1
ATOM 1258 C CA . GLN A 1 191 ? 18.124 -21.534 12.803 1.00 40.24 343 GLN A CA 1
ATOM 1259 C C . GLN A 1 191 ? 19.470 -21.789 12.148 1.00 40.29 343 GLN A C 1
ATOM 1260 O O . GLN A 1 191 ? 20.026 -22.889 12.226 1.00 40.26 343 GLN A O 1
ATOM 1266 N N . ASP A 1 192 ? 20.019 -20.773 11.513 1.00 39.13 344 ASP A N 1
ATOM 1267 C CA . ASP A 1 192 ? 21.146 -20.953 10.607 1.00 37.68 344 ASP A CA 1
ATOM 1268 C C . ASP A 1 192 ? 22.249 -20.012 11.043 1.00 39.44 344 ASP A C 1
ATOM 1269 O O . ASP A 1 192 ? 22.522 -19.008 10.408 1.00 36.82 344 ASP A O 1
ATOM 1274 N N . ALA A 1 193 ? 22.890 -20.390 12.141 1.00 40.68 345 ALA A N 1
ATOM 1275 C CA . ALA A 1 193 ? 23.880 -19.567 12.781 1.00 41.09 345 ALA A CA 1
ATOM 1276 C C . ALA A 1 193 ? 25.066 -19.315 11.863 1.00 39.26 345 ALA A C 1
ATOM 1277 O O . ALA A 1 193 ? 25.586 -18.204 11.814 1.00 40.42 345 ALA A O 1
ATOM 1279 N N . LYS A 1 194 ? 25.505 -20.316 11.128 1.00 37.45 346 LYS A N 1
ATOM 1280 C CA . LYS A 1 194 ? 26.679 -20.134 10.298 1.00 37.56 346 LYS A CA 1
ATOM 1281 C C . LYS A 1 194 ? 26.430 -19.054 9.250 1.00 38.00 346 LYS A C 1
ATOM 1282 O O . LYS A 1 194 ? 27.293 -18.214 8.995 1.00 34.14 346 LYS A O 1
ATOM 1284 N N . LEU A 1 195 ? 25.247 -19.077 8.643 1.00 37.93 347 LEU A N 1
ATOM 1285 C CA . LEU A 1 195 ? 24.877 -18.052 7.685 1.00 40.13 347 LEU A CA 1
ATOM 1286 C C . LEU A 1 195 ? 24.780 -16.691 8.354 1.00 38.27 347 LEU A C 1
ATOM 1287 O O . LEU A 1 195 ? 25.218 -15.685 7.795 1.00 35.90 347 LEU A O 1
ATOM 1292 N N . VAL A 1 196 ? 24.198 -16.655 9.548 1.00 37.41 348 VAL A N 1
ATOM 1293 C CA . VAL A 1 196 ? 24.090 -15.410 10.298 1.00 36.73 348 VAL A CA 1
ATOM 1294 C C . VAL A 1 196 ? 25.478 -14.888 10.677 1.00 37.07 348 VAL A C 1
ATOM 1295 O O . VAL A 1 196 ? 25.735 -13.689 10.593 1.00 34.39 348 VAL A O 1
ATOM 1299 N N . GLU A 1 197 ? 26.363 -15.795 11.075 1.00 35.76 349 GLU A N 1
ATOM 1300 C CA . GLU A 1 197 ? 27.733 -15.445 11.446 1.00 37.13 349 GLU A CA 1
ATOM 1301 C C . GLU A 1 197 ? 28.494 -14.875 10.261 1.00 35.14 349 GLU A C 1
ATOM 1302 O O . GLU A 1 197 ? 29.267 -13.935 10.404 1.00 33.59 349 GLU A O 1
ATOM 1308 N N . ALA A 1 198 ? 28.268 -15.450 9.091 1.00 34.86 350 ALA A N 1
ATOM 1309 C CA . ALA A 1 198 ? 28.919 -14.992 7.859 1.00 34.24 350 ALA A CA 1
ATOM 1310 C C . ALA A 1 198 ? 28.520 -13.560 7.470 1.00 34.40 350 ALA A C 1
ATOM 1311 O O . ALA A 1 198 ? 29.361 -12.786 7.032 1.00 30.52 350 ALA A O 1
ATOM 1313 N N . ILE A 1 199 ? 27.241 -13.220 7.619 1.00 32.60 351 ILE A N 1
ATOM 1314 C CA . ILE A 1 199 ? 26.810 -11.850 7.346 1.00 33.00 351 ILE A CA 1
ATOM 1315 C C . ILE A 1 199 ? 27.433 -10.851 8.338 1.00 32.98 351 ILE A C 1
ATOM 1316 O O . ILE A 1 199 ? 27.851 -9.770 7.949 1.00 34.03 351 ILE A O 1
ATOM 1321 N N . GLN A 1 200 ? 27.492 -11.239 9.607 1.00 32.98 352 GLN A N 1
ATOM 1322 C CA . GLN A 1 200 ? 28.031 -10.418 10.624 1.00 33.03 352 GLN A CA 1
ATOM 1323 C C . GLN A 1 200 ? 29.554 -10.142 10.457 1.00 34.22 352 GLN A C 1
ATOM 1324 O O . GLN A 1 200 ? 30.012 -9.004 10.610 1.00 36.03 352 GLN A O 1
ATOM 1330 N N . ASP A 1 201 ? 30.311 -11.199 10.217 1.00 33.08 353 ASP A N 1
ATOM 1331 C CA . ASP A 1 201 ? 31.756 -11.127 9.978 1.00 33.52 353 ASP A CA 1
ATOM 1332 C C . ASP A 1 201 ? 32.126 -10.173 8.880 1.00 32.56 353 ASP A C 1
ATOM 1333 O O . ASP A 1 201 ? 33.125 -9.442 8.995 1.00 34.31 353 ASP A O 1
ATOM 1338 N N . ARG A 1 202 ? 31.398 -10.196 7.771 1.00 34.14 354 ARG A N 1
ATOM 1339 C CA . ARG A 1 202 ? 31.657 -9.225 6.678 1.00 34.46 354 ARG A CA 1
ATOM 1340 C C . ARG A 1 202 ? 31.473 -7.777 7.156 1.00 34.24 354 ARG A C 1
ATOM 1341 O O . ARG A 1 202 ? 32.192 -6.891 6.770 1.00 32.61 354 ARG A O 1
ATOM 1349 N N . LEU A 1 203 ? 30.472 -7.549 8.015 1.00 35.57 355 LEU A N 1
ATOM 1350 C CA . LEU A 1 203 ? 30.198 -6.224 8.582 1.00 32.57 355 LEU A CA 1
ATOM 1351 C C . LEU A 1 203 ? 31.277 -5.849 9.609 1.00 30.49 355 LEU A C 1
ATOM 1352 O O . LEU A 1 203 ? 31.699 -4.698 9.679 1.00 26.53 355 LEU A O 1
ATOM 1357 N N . SER A 1 204 ? 31.637 -6.831 10.426 1.00 32.39 356 SER A N 1
ATOM 1358 C CA . SER A 1 204 ? 32.685 -6.675 11.452 1.00 36.03 356 SER A CA 1
ATOM 1359 C C . SER A 1 204 ? 34.010 -6.286 10.816 1.00 35.95 356 SER A C 1
ATOM 1360 O O . SER A 1 204 ? 34.723 -5.458 11.335 1.00 34.56 356 SER A O 1
ATOM 1363 N N . ASN A 1 205 ? 34.342 -6.968 9.711 1.00 35.57 357 ASN A N 1
ATOM 1364 C CA . ASN A 1 205 ? 35.579 -6.733 8.974 1.00 36.64 357 ASN A CA 1
ATOM 1365 C C . ASN A 1 205 ? 35.554 -5.401 8.328 1.00 35.48 357 ASN A C 1
ATOM 1366 O O . ASN A 1 205 ? 36.564 -4.724 8.301 1.00 39.37 357 ASN A O 1
ATOM 1371 N N . THR A 1 206 ? 34.392 -4.990 7.853 1.00 36.18 358 THR A N 1
ATOM 1372 C CA . THR A 1 206 ? 34.201 -3.638 7.331 1.00 35.63 358 THR A CA 1
ATOM 1373 C C . THR A 1 206 ? 34.408 -2.585 8.419 1.00 35.19 358 THR A C 1
ATOM 1374 O O . THR A 1 206 ? 35.022 -1.543 8.169 1.00 35.89 358 THR A O 1
ATOM 1378 N N . LEU A 1 207 ? 33.896 -2.855 9.618 1.00 33.39 359 LEU A N 1
ATOM 1379 C CA . LEU A 1 207 ? 34.080 -1.949 10.747 1.00 31.30 359 LEU A CA 1
ATOM 1380 C C . LEU A 1 207 ? 35.535 -1.814 11.206 1.00 30.33 359 LEU A C 1
ATOM 1381 O O . LEU A 1 207 ? 36.044 -0.685 11.425 1.00 29.02 359 LEU A O 1
ATOM 1386 N N . GLN A 1 208 ? 36.152 -2.956 11.461 1.00 30.19 360 GLN A N 1
ATOM 1387 C CA . GLN A 1 208 ? 37.588 -2.994 11.844 1.00 33.34 360 GLN A CA 1
ATOM 1388 C C . GLN A 1 208 ? 38.450 -2.240 10.826 1.00 33.50 360 GLN A C 1
ATOM 1389 O O . GLN A 1 208 ? 39.270 -1.447 11.167 1.00 32.78 360 GLN A O 1
ATOM 1395 N N . THR A 1 209 ? 38.182 -2.483 9.544 1.00 35.19 361 THR A N 1
ATOM 1396 C CA . THR A 1 209 ? 38.993 -1.916 8.459 1.00 32.03 361 THR A CA 1
ATOM 1397 C C . THR A 1 209 ? 38.686 -0.466 8.312 1.00 34.73 361 THR A C 1
ATOM 1398 O O . THR A 1 209 ? 39.545 0.313 7.955 1.00 38.06 361 THR A O 1
ATOM 1402 N N . TYR A 1 210 ? 37.441 -0.074 8.546 1.00 32.92 362 TYR A N 1
ATOM 1403 C CA . TYR A 1 210 ? 37.083 1.338 8.473 1.00 32.65 362 TYR A CA 1
ATOM 1404 C C . TYR A 1 210 ? 37.805 2.164 9.520 1.00 34.64 362 TYR A C 1
ATOM 1405 O O . TYR A 1 210 ? 38.294 3.275 9.233 1.00 37.30 362 TYR A O 1
ATOM 1414 N N . ILE A 1 211 ? 37.866 1.635 10.738 1.00 35.07 363 ILE A N 1
ATOM 1415 C CA . ILE A 1 211 ? 38.475 2.382 11.841 1.00 34.02 363 ILE A CA 1
ATOM 1416 C C . ILE A 1 211 ? 39.974 2.658 11.589 1.00 34.08 363 ILE A C 1
ATOM 1417 O O . ILE A 1 211 ? 40.432 3.777 11.793 1.00 33.96 363 ILE A O 1
ATOM 1422 N N . ARG A 1 212 ? 40.704 1.637 11.171 1.00 34.47 364 ARG A N 1
ATOM 1423 C CA . ARG A 1 212 ? 42.124 1.800 10.860 1.00 37.48 364 ARG A CA 1
ATOM 1424 C C . ARG A 1 212 ? 42.339 2.762 9.701 1.00 39.50 364 ARG A C 1
ATOM 1425 O O . ARG A 1 212 ? 43.172 3.656 9.775 1.00 39.76 364 ARG A O 1
ATOM 1427 N N . CYS A 1 213 ? 41.572 2.583 8.639 1.00 42.14 365 CYS A N 1
ATOM 1428 C CA . CYS A 1 213 ? 41.648 3.466 7.476 1.00 42.50 365 CYS A CA 1
ATOM 1429 C C . CYS A 1 213 ? 41.143 4.884 7.678 1.00 39.42 365 CYS A C 1
ATOM 1430 O O . CYS A 1 213 ? 41.766 5.830 7.214 1.00 37.63 365 CYS A O 1
ATOM 1433 N N . ARG A 1 214 ? 39.970 5.026 8.297 1.00 42.32 366 ARG A N 1
ATOM 1434 C CA . ARG A 1 214 ? 39.295 6.331 8.380 1.00 41.12 366 ARG A CA 1
ATOM 1435 C C . ARG A 1 214 ? 39.169 6.994 9.755 1.00 39.16 366 ARG A C 1
ATOM 1436 O O . ARG A 1 214 ? 38.647 8.120 9.837 1.00 40.49 366 ARG A O 1
ATOM 1444 N N . HIS A 1 215 ? 39.607 6.330 10.819 1.00 36.17 367 HIS A N 1
ATOM 1445 C CA . HIS A 1 215 ? 39.482 6.922 12.148 1.00 35.99 367 HIS A CA 1
ATOM 1446 C C . HIS A 1 215 ? 40.873 7.238 12.674 1.00 33.65 367 HIS A C 1
ATOM 1447 O O . HIS A 1 215 ? 41.703 6.348 12.803 1.00 33.80 367 HIS A O 1
ATOM 1454 N N . PRO A 1 216 ? 41.129 8.517 12.982 1.00 32.38 368 PRO A N 1
ATOM 1455 C CA . PRO A 1 216 ? 42.473 8.908 13.409 1.00 31.76 368 PRO A CA 1
ATOM 1456 C C . PRO A 1 216 ? 42.759 8.631 14.889 1.00 31.36 368 PRO A C 1
ATOM 1457 O O . PRO A 1 216 ? 41.841 8.743 15.737 1.00 32.23 368 PRO A O 1
ATOM 1461 N N . PRO A 1 217 ? 44.026 8.320 15.223 1.00 31.36 369 PRO A N 1
ATOM 1462 C CA . PRO A 1 217 ? 44.385 8.349 16.635 1.00 30.31 369 PRO A CA 1
ATOM 1463 C C . PRO A 1 217 ? 44.284 9.787 17.217 1.00 30.36 369 PRO A C 1
ATOM 1464 O O . PRO A 1 217 ? 44.431 10.776 16.476 1.00 28.54 369 PRO A O 1
ATOM 1468 N N . PRO A 1 218 ? 44.018 9.947 18.524 1.00 32.14 370 PRO A N 1
ATOM 1469 C CA . PRO A 1 218 ? 43.911 8.891 19.535 1.00 32.08 370 PRO A CA 1
ATOM 1470 C C . PRO A 1 218 ? 42.501 8.298 19.765 1.00 32.21 370 PRO A C 1
ATOM 1471 O O . PRO A 1 218 ? 42.374 7.352 20.563 1.00 30.69 370 PRO A O 1
ATOM 1475 N N . GLY A 1 219 ? 41.486 8.827 19.059 1.00 31.67 371 GLY A N 1
ATOM 1476 C CA . GLY A 1 219 ? 40.116 8.360 19.175 1.00 30.83 371 GLY A CA 1
ATOM 1477 C C . GLY A 1 219 ? 39.953 6.914 18.767 1.00 31.03 371 GLY A C 1
ATOM 1478 O O . GLY A 1 219 ? 39.091 6.214 19.272 1.00 32.06 371 GLY A O 1
ATOM 1479 N N . SER A 1 220 ? 40.781 6.492 17.823 1.00 31.16 372 SER A N 1
ATOM 1480 C CA . SER A 1 220 ? 40.774 5.147 17.282 1.00 32.15 372 SER A CA 1
ATOM 1481 C C . SER A 1 220 ? 41.186 4.070 18.276 1.00 32.20 372 SER A C 1
ATOM 1482 O O . SER A 1 220 ? 40.848 2.908 18.112 1.00 33.14 372 SER A O 1
ATOM 1485 N N . HIS A 1 221 ? 41.954 4.446 19.281 1.00 36.59 373 HIS A N 1
ATOM 1486 C CA . HIS A 1 221 ? 42.621 3.469 20.130 1.00 36.24 373 HIS A CA 1
ATOM 1487 C C . HIS A 1 221 ? 41.617 2.584 20.830 1.00 35.71 373 HIS A C 1
ATOM 1488 O O . HIS A 1 221 ? 40.758 3.065 21.575 1.00 34.76 373 HIS A O 1
ATOM 1495 N N . GLN A 1 222 ? 41.737 1.279 20.584 1.00 34.70 374 GLN A N 1
ATOM 1496 C CA . GLN A 1 222 ? 40.878 0.302 21.213 1.00 37.14 374 GLN A CA 1
ATOM 1497 C C . GLN A 1 222 ? 39.430 0.638 20.901 1.00 33.44 374 GLN A C 1
ATOM 1498 O O . GLN A 1 222 ? 38.554 0.452 21.740 1.00 37.98 374 GLN A O 1
ATOM 1504 N N . LEU A 1 223 ? 39.178 1.151 19.707 1.00 29.60 375 LEU A N 1
ATOM 1505 C CA . LEU A 1 223 ? 37.813 1.487 19.337 1.00 32.22 375 LEU A CA 1
ATOM 1506 C C . LEU A 1 223 ? 36.916 0.272 19.009 1.00 29.38 375 LEU A C 1
ATOM 1507 O O . LEU A 1 223 ? 35.767 0.243 19.423 1.00 32.75 375 LEU A O 1
ATOM 1512 N N . TYR A 1 224 ? 37.425 -0.702 18.267 1.00 28.48 376 TYR A N 1
ATOM 1513 C CA . TYR A 1 224 ? 36.638 -1.884 17.962 1.00 32.94 376 TYR A CA 1
ATOM 1514 C C . TYR A 1 224 ? 36.284 -2.717 19.193 1.00 32.94 376 TYR A C 1
ATOM 1515 O O . TYR A 1 224 ? 35.121 -3.072 19.396 1.00 33.34 376 TYR A O 1
ATOM 1524 N N . ALA A 1 225 ? 37.274 -2.988 20.037 1.00 29.89 377 ALA A N 1
ATOM 1525 C CA . ALA A 1 225 ? 37.018 -3.569 21.358 1.00 31.29 377 ALA A CA 1
ATOM 1526 C C . ALA A 1 225 ? 36.030 -2.794 22.231 1.00 30.33 377 ALA A C 1
ATOM 1527 O O . ALA A 1 225 ? 35.169 -3.413 22.872 1.00 31.22 377 ALA A O 1
ATOM 1529 N N . LYS A 1 226 ? 36.175 -1.465 22.325 1.00 28.83 378 LYS A N 1
ATOM 1530 C CA . LYS A 1 226 ? 35.182 -0.641 23.068 1.00 29.77 378 LYS A CA 1
ATOM 1531 C C . LYS A 1 226 ? 33.735 -0.759 22.516 1.00 28.98 378 LYS A C 1
ATOM 1532 O O . LYS A 1 226 ? 32.764 -0.785 23.267 1.00 26.28 378 LYS A O 1
ATOM 1538 N N . MET A 1 227 ? 33.640 -0.813 21.194 1.00 30.26 379 MET A N 1
ATOM 1539 C CA . MET A 1 227 ? 32.363 -0.946 20.493 1.00 31.87 379 MET A CA 1
ATOM 1540 C C . MET A 1 227 ? 31.775 -2.336 20.773 1.00 30.77 379 MET A C 1
ATOM 1541 O O . MET A 1 227 ? 30.604 -2.456 21.128 1.00 29.02 379 MET A O 1
ATOM 1546 N N . ILE A 1 228 ? 32.601 -3.369 20.684 1.00 31.55 380 ILE A N 1
ATOM 1547 C CA . ILE A 1 228 ? 32.115 -4.706 20.989 1.00 34.67 380 ILE A CA 1
ATOM 1548 C C . ILE A 1 228 ? 31.698 -4.812 22.511 1.00 33.36 380 ILE A C 1
ATOM 1549 O O . ILE A 1 228 ? 30.720 -5.443 22.834 1.00 31.71 380 ILE A O 1
ATOM 1554 N N . GLN A 1 229 ? 32.410 -4.176 23.420 1.00 30.44 381 GLN A N 1
ATOM 1555 C CA . GLN A 1 229 ? 31.983 -4.074 24.823 1.00 31.02 381 GLN A CA 1
ATOM 1556 C C . GLN A 1 229 ? 30.586 -3.435 24.986 1.00 28.95 381 GLN A C 1
ATOM 1557 O O . GLN A 1 229 ? 29.813 -3.834 25.857 1.00 28.45 381 GLN A O 1
ATOM 1563 N N . LYS A 1 230 ? 30.258 -2.484 24.123 1.00 29.38 382 LYS A N 1
ATOM 1564 C CA . LYS A 1 230 ? 28.941 -1.880 24.105 1.00 29.19 382 LYS A CA 1
ATOM 1565 C C . LYS A 1 230 ? 27.830 -2.884 23.743 1.00 29.92 382 LYS A C 1
ATOM 1566 O O . LYS A 1 230 ? 26.684 -2.790 24.257 1.00 26.27 382 LYS A O 1
ATOM 1572 N N . LEU A 1 231 ? 28.168 -3.824 22.870 1.00 28.23 383 LEU A N 1
ATOM 1573 C CA . LEU A 1 231 ? 27.236 -4.886 22.514 1.00 30.32 383 LEU A CA 1
ATOM 1574 C C . LEU A 1 231 ? 26.938 -5.845 23.679 1.00 31.49 383 LEU A C 1
ATOM 1575 O O . LEU A 1 231 ? 25.791 -6.333 23.836 1.00 31.71 383 LEU A O 1
ATOM 1580 N N . ALA A 1 232 ? 27.964 -6.155 24.462 1.00 29.89 384 ALA A N 1
ATOM 1581 C CA . ALA A 1 232 ? 27.779 -6.889 25.727 1.00 28.60 384 ALA A CA 1
ATOM 1582 C C . ALA A 1 232 ? 26.949 -6.064 26.698 1.00 25.60 384 ALA A C 1
ATOM 1583 O O . ALA A 1 232 ? 26.009 -6.574 27.253 1.00 25.17 384 ALA A O 1
ATOM 1585 N N . ASP A 1 233 ? 27.223 -4.772 26.837 1.00 26.68 385 ASP A N 1
ATOM 1586 C CA . ASP A 1 233 ? 26.372 -3.951 27.721 1.00 26.05 385 ASP A CA 1
ATOM 1587 C C . ASP A 1 233 ? 24.879 -4.077 27.309 1.00 27.02 385 ASP A C 1
ATOM 1588 O O . ASP A 1 233 ? 23.995 -4.101 28.164 1.00 25.81 385 ASP A O 1
ATOM 1593 N N . LEU A 1 234 ? 24.628 -4.104 25.972 1.00 27.31 386 LEU A N 1
ATOM 1594 C CA . LEU A 1 234 ? 23.316 -4.072 25.431 1.00 29.28 386 LEU A CA 1
ATOM 1595 C C . LEU A 1 234 ? 22.596 -5.378 25.775 1.00 27.23 386 LEU A C 1
ATOM 1596 O O . LEU A 1 234 ? 21.418 -5.342 26.144 1.00 28.26 386 LEU A O 1
ATOM 1601 N N . ARG A 1 235 ? 23.307 -6.517 25.675 1.00 27.25 387 ARG A N 1
ATOM 1602 C CA . ARG A 1 235 ? 22.727 -7.820 26.065 1.00 27.98 387 ARG A CA 1
ATOM 1603 C C . ARG A 1 235 ? 22.256 -7.803 27.438 1.00 28.52 387 ARG A C 1
ATOM 1604 O O . ARG A 1 235 ? 21.197 -8.376 27.684 1.00 29.99 387 ARG A O 1
ATOM 1612 N N . SER A 1 236 ? 23.026 -7.205 28.350 1.00 29.51 388 SER A N 1
ATOM 1613 C CA . SER A 1 236 ? 22.602 -7.074 29.738 1.00 30.32 388 SER A CA 1
ATOM 1614 C C . SER A 1 236 ? 21.375 -6.194 29.886 1.00 27.98 388 SER A C 1
ATOM 1615 O O . SER A 1 236 ? 20.479 -6.501 30.660 1.00 30.76 388 SER A O 1
ATOM 1618 N N . LEU A 1 237 ? 21.340 -5.087 29.140 1.00 30.32 389 LEU A N 1
ATOM 1619 C CA . LEU A 1 237 ? 20.200 -4.182 29.173 1.00 29.41 389 LEU A CA 1
ATOM 1620 C C . LEU A 1 237 ? 18.954 -4.882 28.662 1.00 29.27 389 LEU A C 1
ATOM 1621 O O . LEU A 1 237 ? 17.874 -4.721 29.218 1.00 29.40 389 LEU A O 1
ATOM 1626 N N . ASN A 1 238 ? 19.109 -5.661 27.602 1.00 29.88 390 ASN A N 1
ATOM 1627 C CA . ASN A 1 238 ? 17.995 -6.400 27.037 1.00 32.85 390 ASN A CA 1
ATOM 1628 C C . ASN A 1 238 ? 17.464 -7.414 28.039 1.00 35.44 390 ASN A C 1
ATOM 1629 O O . ASN A 1 238 ? 16.262 -7.553 28.211 1.00 35.49 390 ASN A O 1
ATOM 1634 N N . GLU A 1 239 ? 18.375 -8.113 28.713 1.00 37.07 391 GLU A N 1
ATOM 1635 C CA . GLU A 1 239 ? 18.001 -9.086 29.731 1.00 37.39 391 GLU A CA 1
ATOM 1636 C C . GLU A 1 239 ? 17.254 -8.394 30.885 1.00 36.10 391 GLU A C 1
ATOM 1637 O O . GLU A 1 239 ? 16.255 -8.906 31.379 1.00 31.54 391 GLU A O 1
ATOM 1643 N N . GLU A 1 240 ? 17.729 -7.226 31.294 1.00 35.60 392 GLU A N 1
ATOM 1644 C CA . GLU A 1 240 ? 17.070 -6.473 32.337 1.00 33.97 392 GLU A CA 1
ATOM 1645 C C . GLU A 1 240 ? 15.696 -5.980 31.877 1.00 34.30 392 GLU A C 1
ATOM 1646 O O . GLU A 1 240 ? 14.726 -6.020 32.632 1.00 33.33 392 GLU A O 1
ATOM 1652 N N . HIS A 1 241 ? 15.618 -5.520 30.637 1.00 34.11 393 HIS A N 1
ATOM 1653 C CA . HIS A 1 241 ? 14.370 -4.991 30.101 1.00 34.22 393 HIS A CA 1
ATOM 1654 C C . HIS A 1 241 ? 13.291 -6.070 30.119 1.00 33.57 393 HIS A C 1
ATOM 1655 O O . HIS A 1 241 ? 12.134 -5.792 30.404 1.00 31.05 393 HIS A O 1
ATOM 1662 N N . SER A 1 242 ? 13.686 -7.302 29.806 1.00 33.60 394 SER A N 1
ATOM 1663 C CA . SER A 1 242 ? 12.744 -8.402 29.728 1.00 35.13 394 SER A CA 1
ATOM 1664 C C . SER A 1 242 ? 12.106 -8.691 31.076 1.00 34.08 394 SER A C 1
ATOM 1665 O O . SER A 1 242 ? 10.910 -8.953 31.162 1.00 33.85 394 SER A O 1
ATOM 1668 N N . LYS A 1 243 ? 12.909 -8.665 32.133 1.00 34.86 395 LYS A N 1
ATOM 1669 C CA . LYS A 1 243 ? 12.381 -8.821 33.478 1.00 32.14 395 LYS A CA 1
ATOM 1670 C C . LYS A 1 243 ? 11.444 -7.675 33.800 1.00 32.47 395 LYS A C 1
ATOM 1671 O O . LYS A 1 243 ? 10.390 -7.868 34.403 1.00 37.84 395 LYS A O 1
ATOM 1673 N N . GLN A 1 244 ? 11.823 -6.467 33.412 1.00 34.14 396 GLN A N 1
ATOM 1674 C CA . GLN A 1 244 ? 10.964 -5.298 33.625 1.00 35.36 396 GLN A CA 1
ATOM 1675 C C . GLN A 1 244 ? 9.660 -5.397 32.843 1.00 37.78 396 GLN A C 1
ATOM 1676 O O . GLN A 1 244 ? 8.602 -5.049 33.354 1.00 36.07 396 GLN A O 1
ATOM 1682 N N . TYR A 1 245 ? 9.734 -5.877 31.607 1.00 42.68 397 TYR A N 1
ATOM 1683 C CA . TYR A 1 245 ? 8.529 -6.079 30.812 1.00 43.31 397 TYR A CA 1
ATOM 1684 C C . TYR A 1 245 ? 7.635 -7.135 31.443 1.00 42.82 397 TYR A C 1
ATOM 1685 O O . TYR A 1 245 ? 6.422 -6.966 31.510 1.00 43.80 397 TYR A O 1
ATOM 1694 N N . ARG A 1 246 ? 8.237 -8.221 31.910 1.00 43.57 398 ARG A N 1
ATOM 1695 C CA . ARG A 1 246 ? 7.459 -9.311 32.470 1.00 43.60 398 ARG A CA 1
ATOM 1696 C C . ARG A 1 246 ? 6.687 -8.853 33.699 1.00 44.22 398 ARG A C 1
ATOM 1697 O O . ARG A 1 246 ? 5.528 -9.210 33.876 1.00 45.33 398 ARG A O 1
ATOM 1699 N N . SER A 1 247 ? 7.331 -8.065 34.549 1.00 45.75 399 SER A N 1
ATOM 1700 C CA . SER A 1 247 ? 6.648 -7.515 35.721 1.00 47.31 399 SER A CA 1
ATOM 1701 C C . SER A 1 247 ? 5.511 -6.565 35.328 1.00 46.68 399 SER A C 1
ATOM 1702 O O . SER A 1 247 ? 4.422 -6.632 35.884 1.00 48.98 399 SER A O 1
ATOM 1705 N N . LEU A 1 248 ? 5.771 -5.685 34.367 1.00 45.75 400 LEU A N 1
ATOM 1706 C CA . LEU A 1 248 ? 4.731 -4.797 33.852 1.00 48.30 400 LEU A CA 1
ATOM 1707 C C . LEU A 1 248 ? 3.659 -5.611 33.149 1.00 48.66 400 LEU A C 1
ATOM 1708 O O . LEU A 1 248 ? 2.469 -5.349 33.296 1.00 53.69 400 LEU A O 1
ATOM 1713 N N . SER A 1 249 ? 4.109 -6.609 32.398 1.00 50.16 401 SER A N 1
ATOM 1714 C CA . SER A 1 249 ? 3.252 -7.449 31.574 1.00 48.13 401 SER A CA 1
ATOM 1715 C C . SER A 1 249 ? 2.255 -8.234 32.416 1.00 53.39 401 SER A C 1
ATOM 1716 O O . SER A 1 249 ? 1.131 -8.477 31.991 1.00 63.63 401 SER A O 1
ATOM 1719 N N . PHE A 1 250 ? 2.671 -8.639 33.606 1.00 57.27 402 PHE A N 1
ATOM 1720 C CA . PHE A 1 250 ? 1.880 -9.541 34.426 1.00 56.41 402 PHE A CA 1
ATOM 1721 C C . PHE A 1 250 ? 0.533 -8.928 34.722 1.00 57.22 402 PHE A C 1
ATOM 1722 O O . PHE A 1 250 ? -0.471 -9.631 34.717 1.00 70.45 402 PHE A O 1
ATOM 1724 N N . GLN A 1 251 ? 0.495 -7.625 34.967 1.00 56.46 403 GLN A N 1
ATOM 1725 C CA . GLN A 1 251 ? -0.780 -6.929 35.127 1.00 49.51 403 GLN A CA 1
ATOM 1726 C C . GLN A 1 251 ? -1.391 -6.599 33.763 1.00 50.60 403 GLN A C 1
ATOM 1727 O O . GLN A 1 251 ? -0.748 -6.002 32.899 1.00 50.76 403 GLN A O 1
ATOM 1729 N N . PRO A 1 252 ? -2.647 -7.000 33.565 1.00 49.31 404 PRO A N 1
ATOM 1730 C CA . PRO A 1 252 ? -3.365 -6.798 32.308 1.00 45.94 404 PRO A CA 1
ATOM 1731 C C . PRO A 1 252 ? -3.608 -5.318 31.986 1.00 45.89 404 PRO A C 1
ATOM 1732 O O . PRO A 1 252 ? -3.496 -4.931 30.824 1.00 52.01 404 PRO A O 1
ATOM 1736 N N . GLU A 1 253 ? -3.930 -4.519 32.999 1.00 43.48 405 GLU A N 1
ATOM 1737 C CA . GLU A 1 253 ? -4.268 -3.121 32.787 1.00 47.70 405 GLU A CA 1
ATOM 1738 C C . GLU A 1 253 ? -3.089 -2.341 32.231 1.00 44.92 405 GLU A C 1
ATOM 1739 O O . GLU A 1 253 ? -3.258 -1.481 31.372 1.00 46.75 405 GLU A O 1
ATOM 1745 N N . ASN A 1 254 ? -1.891 -2.642 32.736 1.00 43.06 406 ASN A N 1
ATOM 1746 C CA . ASN A 1 254 ? -0.667 -2.074 32.183 1.00 41.89 406 ASN A CA 1
ATOM 1747 C C . ASN A 1 254 ? -0.401 -2.541 30.753 1.00 40.12 406 ASN A C 1
ATOM 1748 O O . ASN A 1 254 ? 0.012 -1.758 29.896 1.00 37.58 406 ASN A O 1
ATOM 1753 N N . SER A 1 255 ? -0.659 -3.818 30.506 1.00 38.52 407 SER A N 1
ATOM 1754 C CA . SER A 1 255 ? -0.449 -4.437 29.202 1.00 40.37 407 SER A CA 1
ATOM 1755 C C . SER A 1 255 ? -1.338 -3.812 28.113 1.00 36.62 407 SER A C 1
ATOM 1756 O O . SER A 1 255 ? -0.949 -3.735 26.960 1.00 37.69 407 SER A O 1
ATOM 1759 N N . MET A 1 256 ? -2.527 -3.387 28.502 1.00 35.52 408 MET A N 1
ATOM 1760 C CA . MET A 1 256 ? -3.480 -2.781 27.598 1.00 34.78 408 MET A CA 1
ATOM 1761 C C . MET A 1 256 ? -2.920 -1.500 26.980 1.00 35.13 408 MET A C 1
ATOM 1762 O O . MET A 1 256 ? -3.231 -1.168 25.836 1.00 34.51 408 MET A O 1
ATOM 1767 N N . LYS A 1 257 ? -2.135 -0.773 27.761 1.00 32.04 409 LYS A N 1
ATOM 1768 C CA . LYS A 1 257 ? -1.509 0.470 27.327 1.00 33.19 409 LYS A CA 1
ATOM 1769 C C . LYS A 1 257 ? -0.495 0.296 26.192 1.00 32.11 409 LYS A C 1
ATOM 1770 O O . LYS A 1 257 ? -0.270 1.227 25.422 1.00 35.11 409 LYS A O 1
ATOM 1776 N N . LEU A 1 258 ? 0.118 -0.869 26.094 1.00 29.44 410 LEU A N 1
ATOM 1777 C CA . LEU A 1 258 ? 1.103 -1.174 25.053 1.00 31.27 410 LEU A CA 1
ATOM 1778 C C . LEU A 1 258 ? 0.460 -1.321 23.682 1.00 29.56 410 LEU A C 1
ATOM 1779 O O . LEU A 1 258 ? -0.756 -1.435 23.591 1.00 34.37 410 LEU A O 1
ATOM 1784 N N . THR A 1 259 ? 1.261 -1.300 22.621 1.00 29.34 411 THR A N 1
ATOM 1785 C CA . THR A 1 259 ? 0.711 -1.440 21.237 1.00 28.36 411 THR A CA 1
ATOM 1786 C C . THR A 1 259 ? 0.711 -2.922 20.873 1.00 28.00 411 THR A C 1
ATOM 1787 O O . THR A 1 259 ? 1.371 -3.738 21.510 1.00 29.02 411 THR A O 1
ATOM 1791 N N . PRO A 1 260 ? -0.064 -3.284 19.854 1.00 28.67 412 PRO A N 1
ATOM 1792 C CA . PRO A 1 260 ? -0.027 -4.698 19.425 1.00 29.42 412 PRO A CA 1
ATOM 1793 C C . PRO A 1 260 ? 1.427 -5.149 18.924 1.00 27.71 412 PRO A C 1
ATOM 1794 O O . PRO A 1 260 ? 1.850 -6.276 19.164 1.00 25.95 412 PRO A O 1
ATOM 1798 N N . LEU A 1 261 ? 2.151 -4.253 18.273 1.00 28.69 413 LEU A N 1
ATOM 1799 C CA . LEU A 1 261 ? 3.551 -4.556 17.808 1.00 27.83 413 LEU A CA 1
ATOM 1800 C C . LEU A 1 261 ? 4.448 -4.855 18.980 1.00 27.27 413 LEU A C 1
ATOM 1801 O O . LEU A 1 261 ? 5.194 -5.853 19.041 1.00 29.26 413 LEU A O 1
ATOM 1806 N N . VAL A 1 262 ? 4.336 -4.013 19.994 1.00 28.56 414 VAL A N 1
ATOM 1807 C CA . VAL A 1 262 ? 5.134 -4.166 21.213 1.00 28.79 414 VAL A CA 1
ATOM 1808 C C . VAL A 1 262 ? 4.847 -5.475 21.958 1.00 31.03 414 VAL A C 1
ATOM 1809 O O . VAL A 1 262 ? 5.764 -6.136 22.435 1.00 30.99 414 VAL A O 1
ATOM 1813 N N . LEU A 1 263 ? 3.567 -5.851 22.056 1.00 30.99 415 LEU A N 1
ATOM 1814 C CA . LEU A 1 263 ? 3.182 -7.127 22.653 1.00 29.87 415 LEU A CA 1
ATOM 1815 C C . LEU A 1 263 ? 3.719 -8.321 21.869 1.00 30.54 415 LEU A C 1
ATOM 1816 O O . LEU A 1 263 ? 4.245 -9.283 22.419 1.00 32.97 415 LEU A O 1
ATOM 1821 N N . GLU A 1 264 ? 3.604 -8.226 20.553 1.00 31.25 416 GLU A N 1
ATOM 1822 C CA . GLU A 1 264 ? 4.125 -9.256 19.671 1.00 33.91 416 GLU A CA 1
ATOM 1823 C C . GLU A 1 264 ? 5.638 -9.406 19.754 1.00 35.90 416 GLU A C 1
ATOM 1824 O O . GLU A 1 264 ? 6.142 -10.518 19.895 1.00 33.44 416 GLU A O 1
ATOM 1830 N N . VAL A 1 265 ? 6.370 -8.299 19.625 1.00 37.09 417 VAL A N 1
ATOM 1831 C CA . VAL A 1 265 ? 7.836 -8.363 19.690 1.00 38.61 417 VAL A CA 1
ATOM 1832 C C . VAL A 1 265 ? 8.383 -8.819 21.052 1.00 38.10 417 VAL A C 1
ATOM 1833 O O . VAL A 1 265 ? 9.268 -9.665 21.103 1.00 35.80 417 VAL A O 1
ATOM 1837 N N . PHE A 1 266 ? 7.845 -8.273 22.141 1.00 43.39 418 PHE A N 1
ATOM 1838 C CA . PHE A 1 266 ? 8.338 -8.617 23.484 1.00 45.02 418 PHE A CA 1
ATOM 1839 C C . PHE A 1 266 ? 7.539 -9.728 24.154 1.00 48.91 418 PHE A C 1
ATOM 1840 O O . PHE A 1 266 ? 8.102 -10.629 24.752 1.00 52.39 418 PHE A O 1
ATOM 1848 N N . GLY A 1 267 ? 6.222 -9.680 24.018 1.00 55.37 419 GLY A N 1
ATOM 1849 C CA . GLY A 1 267 ? 5.381 -10.805 24.388 1.00 55.65 419 GLY A CA 1
ATOM 1850 C C . GLY A 1 267 ? 5.385 -11.796 23.233 1.00 66.86 419 GLY A C 1
ATOM 1851 O O . GLY A 1 267 ? 6.003 -11.546 22.199 1.00 69.40 419 GLY A O 1
ATOM 1852 N N . ASN A 1 268 ? 4.709 -12.924 23.392 1.00 70.11 420 ASN A N 1
ATOM 1853 C CA . ASN A 1 268 ? 4.629 -13.927 22.340 1.00 65.26 420 ASN A CA 1
ATOM 1854 C C . ASN A 1 268 ? 5.903 -14.759 22.243 1.00 66.89 420 ASN A C 1
ATOM 1855 O O . ASN A 1 268 ? 5.851 -15.985 22.116 1.00 68.24 420 ASN A O 1
ATOM 1860 N N . LYS B 2 1 ? 4.611 -18.817 12.693 1.00 57.95 625 LYS C N 1
ATOM 1861 C CA . LYS B 2 1 ? 5.675 -18.458 13.664 1.00 53.50 625 LYS C CA 1
ATOM 1862 C C . LYS B 2 1 ? 5.088 -17.739 14.864 1.00 54.66 625 LYS C C 1
ATOM 1863 O O . LYS B 2 1 ? 5.799 -17.481 15.831 1.00 60.96 625 LYS C O 1
ATOM 1865 N N . ASN B 2 2 ? 3.809 -17.377 14.785 1.00 48.73 626 ASN C N 1
ATOM 1866 C CA . ASN B 2 2 ? 3.153 -16.657 15.853 1.00 48.90 626 ASN C CA 1
ATOM 1867 C C . ASN B 2 2 ? 3.592 -15.186 15.876 1.00 48.97 626 ASN C C 1
ATOM 1868 O O . ASN B 2 2 ? 3.448 -14.506 16.895 1.00 48.40 626 ASN C O 1
ATOM 1873 N N . HIS B 2 3 ? 4.130 -14.712 14.748 1.00 46.29 627 HIS C N 1
ATOM 1874 C CA . HIS B 2 3 ? 4.574 -13.319 14.633 1.00 44.74 627 HIS C CA 1
ATOM 1875 C C . HIS B 2 3 ? 4.098 -12.657 13.338 1.00 41.73 627 HIS C C 1
ATOM 1876 O O . HIS B 2 3 ? 4.900 -12.269 12.491 1.00 38.90 627 HIS C O 1
ATOM 1883 N N . PRO B 2 4 ? 2.782 -12.528 13.206 1.00 39.29 628 PRO C N 1
ATOM 1884 C CA . PRO B 2 4 ? 2.161 -11.958 12.028 1.00 37.92 628 PRO C CA 1
ATOM 1885 C C . PRO B 2 4 ? 2.611 -10.567 11.630 1.00 37.30 628 PRO C C 1
ATOM 1886 O O . PRO B 2 4 ? 2.862 -10.304 10.454 1.00 34.34 628 PRO C O 1
ATOM 1890 N N . MET B 2 5 ? 2.636 -9.657 12.590 1.00 38.41 629 MET C N 1
ATOM 1891 C CA . MET B 2 5 ? 2.939 -8.234 12.278 1.00 37.53 629 MET C CA 1
ATOM 1892 C C . MET B 2 5 ? 4.416 -8.028 11.926 1.00 34.73 629 MET C C 1
ATOM 1893 O O . MET B 2 5 ? 4.747 -7.333 11.020 1.00 35.34 629 MET C O 1
ATOM 1898 N N . LEU B 2 6 ? 5.303 -8.673 12.652 1.00 34.96 630 LEU C N 1
ATOM 1899 C CA . LEU B 2 6 ? 6.739 -8.630 12.370 1.00 35.56 630 LEU C CA 1
ATOM 1900 C C . LEU B 2 6 ? 7.030 -9.262 11.020 1.00 36.34 630 LEU C C 1
ATOM 1901 O O . LEU B 2 6 ? 7.830 -8.741 10.254 1.00 36.04 630 LEU C O 1
ATOM 1906 N N . MET B 2 7 ? 6.397 -10.406 10.725 1.00 36.73 631 MET C N 1
ATOM 1907 C CA . MET B 2 7 ? 6.528 -11.065 9.429 1.00 38.65 631 MET C CA 1
ATOM 1908 C C . MET B 2 7 ? 6.044 -10.183 8.254 1.00 35.72 631 MET C C 1
ATOM 1909 O O . MET B 2 7 ? 6.628 -10.135 7.205 1.00 33.28 631 MET C O 1
ATOM 1914 N N . ASN B 2 8 ? 4.943 -9.486 8.467 1.00 36.98 632 ASN C N 1
ATOM 1915 C CA . ASN B 2 8 ? 4.409 -8.591 7.434 1.00 37.01 632 ASN C CA 1
ATOM 1916 C C . ASN B 2 8 ? 5.310 -7.386 7.176 1.00 36.01 632 ASN C C 1
ATOM 1917 O O . ASN B 2 8 ? 5.587 -7.002 6.042 1.00 35.82 632 ASN C O 1
ATOM 1922 N N . LEU B 2 9 ? 5.761 -6.776 8.262 1.00 35.86 633 LEU C N 1
ATOM 1923 C CA . LEU B 2 9 ? 6.638 -5.628 8.171 1.00 35.94 633 LEU C CA 1
ATOM 1924 C C . LEU B 2 9 ? 7.927 -6.014 7.455 1.00 38.33 633 LEU C C 1
ATOM 1925 O O . LEU B 2 9 ? 8.470 -5.245 6.677 1.00 35.79 633 LEU C O 1
ATOM 1930 N N . LEU B 2 10 ? 8.400 -7.221 7.722 1.00 37.52 634 LEU C N 1
ATOM 1931 C CA . LEU B 2 10 ? 9.627 -7.730 7.102 1.00 43.21 634 LEU C CA 1
ATOM 1932 C C . LEU B 2 10 ? 9.538 -7.899 5.591 1.00 44.16 634 LEU C C 1
ATOM 1933 O O . LEU B 2 10 ? 10.456 -7.543 4.8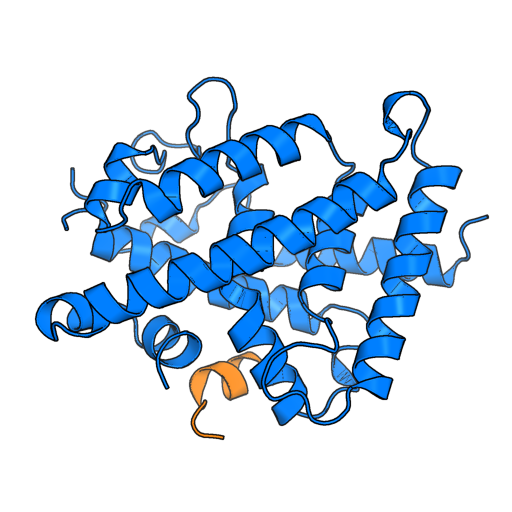75 1.00 48.18 634 LEU C O 1
ATOM 1938 N N . LYS B 2 11 ? 8.459 -8.500 5.133 1.00 47.86 635 LYS C N 1
ATOM 1939 C CA . LYS B 2 11 ? 8.268 -8.776 3.699 1.00 53.20 635 LYS C CA 1
ATOM 1940 C C . LYS B 2 11 ? 8.704 -7.585 2.851 1.00 49.18 635 LYS C C 1
ATOM 1941 O O . LYS B 2 11 ? 8.351 -6.445 3.188 1.00 52.08 635 LYS C O 1
#

Solvent-accessible surface area: 11450 Å² total; per-residue (Å²): 128,18,55,82,94,31,85,114,3,13,58,56,0,34,66,1,5,102,141,12,17,50,91,101,34,68,54,10,76,127,22,81,95,26,82,124,105,49,0,9,14,0,22,4,20,32,36,8,36,7,1,89,60,0,4,19,4,0,85,69,3,20,9,2,202,102,7,73,55,60,0,24,5,30,0,1,54,16,0,1,10,1,1,18,13,0,15,24,10,80,12,4,26,62,138,82,74,2,21,52,9,75,41,148,83,46,37,8,51,50,67,4,18,57,63,4,33,31,78,112,118,5,1,74,54,15,25,134,7,0,28,20,6,67,150,27,121,30,57,77,46,0,23,0,0,0,2,0,3,0,0,0,5,28,96,9,104,57,28,119,60,44,78,57,0,87,55,7,27,67,90,2,13,76,0,0,74,36,14,12,91,58,119,18,83,112,123,43,22,118,106,3,58,59,95,0,63,101,31,25,56,42,0,78,68,4,26,133,47,22,62,61,15,25,56,86,18,39,83,28,95,108,28,22,152,86,17,20,85,14,5,62,9,1,46,19,110,81,101,17,88,89,0,72,99,57,11,193

Organism: Rattus norvegicus (NCBI:txid10116)

Nearest PDB structures (foldseek):
  5zwh-assembly1_A  TM=1.002E+00  e=1.952E-32  Rattus norvegicus
  2zla-assembly1_A  TM=1.001E+00  e=1.863E-32  Rattus norvegicus
  5xpm-assembly1_A  TM=1.001E+00  e=2.972E-32  Rattus norvegicus
  5b41-assembly1_A  TM=1.001E+00  e=5.987E-32  Rattus norvegicus
  7vqp-assembly1_A  TM=9.922E-01  e=4.255E-31  Rattus norvegicus

InterPro domains:
  IPR000324 Vitamin D receptor [PR00350] (14-25)
  IPR000324 Vitamin D receptor [PR00350] (62-73)
  IPR000324 Vitamin D receptor [PR00350] (146-158)
  IPR000324 Vitamin D receptor [PR00350] (183-195)
  IPR000324 Vitamin D receptor [PR00350] (229-239)
  IPR000324 Vitamin D receptor [PR00350] (285-297)
  IPR000536 Nuclear hormone receptor, ligand-binding domain [PF00104] (225-397)
  IPR000536 Nuclear hormone receptor, ligand-binding domain [PS51843] (127-419)
  IPR000536 Nuclear hormone receptor, ligand-binding domain [SM00430] (228-390)
  IPR001628 Zinc finger, nuclear hormone receptor-type [PF00105] (23-91)
  IPR001628 Zinc finger, nuclear hormone receptor-type [PR00047] (24-40)
  IPR001628 Zinc finger, nuclear hormone receptor-type [PR00047] (40-55)
  IPR001628 Zinc finger, nuclear hormone receptor-type [PR00047] (73-81)
  IPR001628 Zinc finger, nuclear hormone receptor-type [PR00047] (81-89)
  IPR001628 Zinc finger, nuclear hormone receptor-type [PS00031] (24-50)
  IPR001628 Zinc finger, nuclear hormone receptor-type [PS51030] (21-96)
  IPR001628 Zinc finger, nuclear hormone receptor-type [SM00399] (21-92)
  IPR001723 Nuclear hormone receptor [PR00398] (85-95)
  IPR001723 Nuclear hormone receptor [PR00398] (229-250)
  IPR001723 Nuclear hormone receptor [PR00398] (250-266)